Protein AF-0000000069269453 (afdb_homodimer)

Solvent-accessible surface area (backbone atoms only — not comparable to full-atom values): 11370 Å² total; per-residue (Å²): 126,73,62,44,59,61,52,51,54,50,45,24,50,51,27,20,48,50,19,23,40,45,44,45,58,62,56,49,50,56,61,49,45,53,51,50,32,50,43,26,33,73,70,52,63,38,54,64,68,59,26,50,51,54,38,50,55,22,57,49,25,18,58,52,20,26,52,53,41,68,73,45,83,81,41,58,51,54,48,23,53,42,30,41,52,44,17,54,52,28,41,50,45,22,54,68,72,20,28,64,66,45,71,62,49,74,71,77,73,75,74,124,127,73,62,44,58,61,52,50,53,50,44,24,51,51,27,20,48,50,18,24,40,44,43,46,57,61,56,49,51,56,62,49,44,52,51,51,34,49,44,28,32,74,71,51,62,37,56,65,67,59,28,49,50,54,38,50,54,22,58,48,27,18,58,51,19,26,52,55,41,67,74,45,84,81,40,60,53,54,47,22,52,42,31,41,52,44,16,53,52,27,42,50,46,21,54,68,73,20,28,63,66,44,71,62,48,75,70,78,72,76,74,124

Secondary structure (DSSP, 8-state):
--THHHHHHHHHHHHHHHHHHHHHHHHHHHHHHHHHHHIIIIIS---HHHHHHHHHHHHHHHHHHHHHHHHS---HHHHHHHHHHHHHHHHHHIIIIIHHHHHTS-------/--THHHHHHHHHHHHHHHHHHHHHHHHHHHHHHHHHHHIIIIIS---HHHHHHHHHHHHHHHHHHHHHHHHS---HHHHHHHHHHHHHHHHHHIIIIIHHHHHTS-------

Radius of gyration: 20.37 Å; Cα contacts (8 Å, |Δi|>4): 261; chains: 2; bounding box: 66×63×50 Å

Foldseek 3Di:
DPPVVCVVVVVVVVVVVVVVCVVVVLVVLVVVLVVQLCCCCPVVVDDSVVSNVVSVVVSCVVVVVVVVVVPDDCDPVNVVVVVVVVVVVVVVCCCPVVVVVVVPPPPPPPDD/DPPVVCVVVVVVVVVVVVVVCVVVVLVVLVVVLVVQLCCCCPVVVDDSVVSNVVSVVVSCVVVVVVVVVVPDDCDPVNVVVVVVVVVVVVVVCCCPVVVVVVVPPPPPPPDD

InterPro domains:
  IPR003689 Zinc/iron permea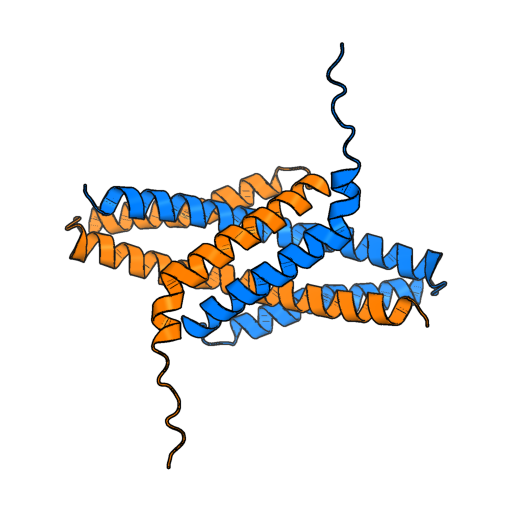se [PF02535] (17-100)
  IPR050799 Zinc Iron Protein (ZIP) Transporter [PTHR12191] (7-103)

Organism: Polarella glacialis (NCBI:txid89957)

Structure (mmCIF, N/CA/C/O backbone):
data_AF-0000000069269453-model_v1
#
loop_
_entity.id
_entity.type
_entity.pdbx_description
1 polymer 'Uncharacterized protein'
#
loop_
_atom_site.group_PDB
_atom_site.id
_atom_site.type_symbol
_atom_site.label_atom_id
_atom_site.label_alt_id
_atom_site.label_comp_id
_atom_site.label_asym_id
_atom_site.label_entity_id
_atom_site.label_seq_id
_atom_site.pdbx_PDB_ins_code
_atom_site.Cartn_x
_atom_site.Cartn_y
_atom_site.Cartn_z
_atom_site.occupancy
_atom_site.B_iso_or_equiv
_atom_site.auth_seq_id
_atom_site.auth_comp_id
_atom_site.auth_asym_id
_atom_site.auth_atom_id
_atom_site.pdbx_PDB_model_num
ATOM 1 N N . MET A 1 1 ? 12.18 22.531 21.281 1 50.28 1 MET A N 1
ATOM 2 C CA . MET A 1 1 ? 12.602 22.203 19.922 1 50.28 1 MET A CA 1
ATOM 3 C C . MET A 1 1 ?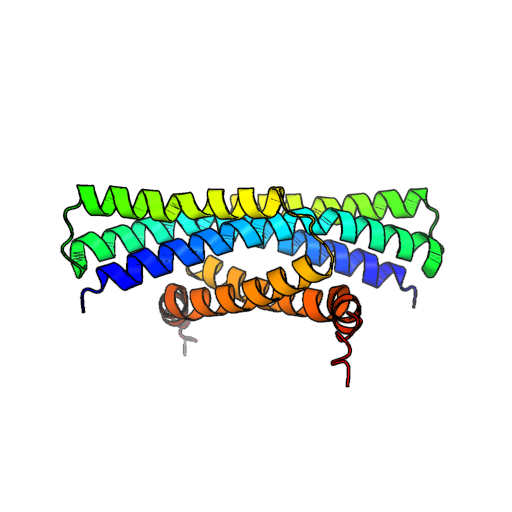 11.414 22.281 18.953 1 50.28 1 MET A C 1
ATOM 5 O O . MET A 1 1 ? 10.312 21.844 19.297 1 50.28 1 MET A O 1
ATOM 9 N N . SER A 1 2 ? 11.578 23.141 17.859 1 79.19 2 SER A N 1
ATOM 10 C CA . SER A 1 2 ? 10.43 23.516 17.031 1 79.19 2 SER A CA 1
ATOM 11 C C . SER A 1 2 ? 9.758 22.266 16.438 1 79.19 2 SER A C 1
ATOM 13 O O . SER A 1 2 ? 10.445 21.328 16.047 1 79.19 2 SER A O 1
ATOM 15 N N . ILE A 1 3 ? 8.547 22 16.828 1 91.88 3 ILE A N 1
ATOM 16 C CA . ILE A 1 3 ? 7.742 20.875 16.359 1 91.88 3 ILE A CA 1
ATOM 17 C C . ILE A 1 3 ? 7.742 20.844 14.836 1 91.88 3 ILE A C 1
ATOM 19 O O . ILE A 1 3 ? 7.371 19.828 14.227 1 91.88 3 ILE A O 1
ATOM 23 N N . ALA A 1 4 ? 8.258 21.922 14.195 1 93.06 4 ALA A N 1
ATOM 24 C CA . ALA A 1 4 ? 8.227 22.047 12.742 1 93.06 4 ALA A CA 1
ATOM 25 C C . ALA A 1 4 ? 9.148 21.016 12.086 1 93.06 4 ALA A C 1
ATOM 27 O O . ALA A 1 4 ? 8.758 20.344 11.133 1 93.06 4 ALA A O 1
ATOM 28 N N . GLY A 1 5 ? 10.367 20.922 12.555 1 93.56 5 GLY A N 1
ATOM 29 C CA . GLY A 1 5 ? 11.352 20.016 12 1 93.56 5 GLY A CA 1
ATOM 30 C C . GLY A 1 5 ? 10.867 18.578 11.938 1 93.56 5 GLY A C 1
ATOM 31 O O . GLY A 1 5 ? 10.773 18 10.852 1 93.56 5 GLY A O 1
ATOM 32 N N . PRO A 1 6 ? 10.531 18.047 13.133 1 93.44 6 PRO A N 1
ATOM 33 C CA . PRO A 1 6 ? 10.039 16.672 13.172 1 93.44 6 PRO A CA 1
ATOM 34 C C . PRO A 1 6 ? 8.805 16.453 12.297 1 93.44 6 PRO A C 1
ATOM 36 O O . PRO A 1 6 ? 8.664 15.398 11.664 1 93.44 6 PRO A O 1
ATOM 39 N N . VAL A 1 7 ? 7.883 17.391 12.188 1 92.94 7 VAL A N 1
ATOM 40 C CA . VAL A 1 7 ? 6.672 17.25 11.391 1 92.94 7 VAL A CA 1
ATOM 41 C C . VAL A 1 7 ? 7.035 17.203 9.906 1 92.94 7 VAL A C 1
ATOM 43 O O . VAL A 1 7 ? 6.543 16.344 9.172 1 92.94 7 VAL A O 1
ATOM 46 N N . ILE A 1 8 ? 7.938 18.078 9.492 1 94.56 8 ILE A N 1
ATOM 47 C CA . ILE A 1 8 ? 8.312 18.172 8.086 1 94.56 8 ILE A CA 1
ATOM 48 C C . ILE A 1 8 ? 9.094 16.922 7.684 1 94.56 8 ILE A C 1
ATOM 50 O O . ILE A 1 8 ? 8.781 16.281 6.68 1 94.56 8 ILE A O 1
ATOM 54 N N . PHE A 1 9 ? 10.055 16.562 8.484 1 93.44 9 PHE A N 1
ATOM 55 C CA . PHE A 1 9 ? 10.906 15.43 8.141 1 93.44 9 PHE A CA 1
ATOM 56 C C . PHE A 1 9 ? 10.141 14.125 8.258 1 93.44 9 PHE A C 1
ATOM 58 O O . PHE A 1 9 ? 10.305 13.227 7.422 1 93.44 9 PHE A O 1
ATOM 65 N N . GLY A 1 10 ? 9.367 13.984 9.328 1 91.75 10 GLY A N 1
ATOM 66 C CA . GLY A 1 10 ? 8.523 12.805 9.461 1 91.75 10 GLY A CA 1
ATOM 67 C C . GLY A 1 10 ? 7.566 12.625 8.297 1 91.75 10 GLY A C 1
ATOM 68 O O . GLY A 1 10 ? 7.422 11.523 7.77 1 91.75 10 GLY A O 1
ATOM 69 N N . ASP A 1 11 ? 6.977 13.68 7.898 1 93.75 11 ASP A N 1
ATOM 70 C CA . ASP A 1 11 ? 6.031 13.648 6.789 1 93.75 11 ASP A CA 1
ATOM 71 C C . ASP A 1 11 ? 6.734 13.305 5.477 1 93.75 11 ASP A C 1
ATOM 73 O O . ASP A 1 11 ? 6.23 12.5 4.688 1 93.75 11 ASP A O 1
ATOM 77 N N . MET A 1 12 ? 7.82 13.945 5.242 1 94.75 12 MET A N 1
ATOM 78 C CA . MET A 1 12 ? 8.586 13.664 4.027 1 94.75 12 MET A CA 1
ATOM 79 C C . MET A 1 12 ? 8.953 12.188 3.943 1 94.75 12 MET A C 1
ATOM 81 O O . MET A 1 12 ? 8.789 11.562 2.895 1 94.75 12 MET A O 1
ATOM 85 N N . PHE A 1 13 ? 9.406 11.656 4.996 1 92.62 13 PHE A N 1
ATOM 86 C CA . PHE A 1 13 ? 9.828 10.258 5.02 1 92.62 13 PHE A CA 1
ATOM 87 C C . PHE A 1 13 ? 8.633 9.328 4.832 1 92.62 13 PHE A C 1
ATOM 89 O O . PHE A 1 13 ? 8.703 8.367 4.066 1 92.62 13 PHE A O 1
ATOM 96 N N . HIS A 1 14 ? 7.59 9.562 5.559 1 89.75 14 HIS A N 1
ATOM 97 C CA . HIS A 1 14 ? 6.441 8.664 5.473 1 89.75 14 HIS A CA 1
ATOM 98 C C . HIS A 1 14 ? 5.832 8.688 4.078 1 89.75 14 HIS A C 1
ATOM 100 O O . HIS A 1 14 ? 5.441 7.645 3.549 1 89.75 14 HIS A O 1
ATOM 106 N N . ASN A 1 15 ? 5.812 9.938 3.49 1 94.06 15 ASN A N 1
ATOM 107 C CA . ASN A 1 15 ? 5.324 10.055 2.121 1 94.06 15 ASN A CA 1
ATOM 108 C C . ASN A 1 15 ? 6.219 9.305 1.138 1 94.06 15 ASN A C 1
ATOM 110 O O . ASN A 1 15 ? 5.727 8.633 0.233 1 94.06 15 ASN A O 1
ATOM 114 N N . LEU A 1 16 ? 7.5 9.461 1.29 1 94.88 16 LEU A N 1
ATOM 115 C CA . LEU A 1 16 ? 8.445 8.734 0.453 1 94.88 16 LEU A CA 1
ATOM 116 C C . LEU A 1 16 ? 8.219 7.227 0.562 1 94.88 16 LEU A C 1
ATOM 118 O O . LEU A 1 16 ? 8.133 6.535 -0.455 1 94.88 16 LEU A O 1
ATOM 122 N N . ALA A 1 17 ? 8.078 6.758 1.738 1 94 17 ALA A N 1
ATOM 123 C CA . ALA A 1 17 ? 7.836 5.34 1.996 1 94 17 ALA A CA 1
ATOM 124 C C . ALA A 1 17 ? 6.52 4.887 1.372 1 94 17 ALA A C 1
ATOM 126 O O . ALA A 1 17 ? 6.457 3.84 0.724 1 94 17 ALA A O 1
ATOM 127 N N . ASP A 1 18 ? 5.477 5.695 1.562 1 93.75 18 ASP A N 1
ATOM 128 C CA . ASP A 1 18 ? 4.168 5.355 1.006 1 93.75 18 ASP A CA 1
ATOM 129 C C . ASP A 1 18 ? 4.246 5.18 -0.509 1 93.75 18 ASP A C 1
ATOM 131 O O . ASP A 1 18 ? 3.666 4.246 -1.062 1 93.75 18 ASP A O 1
ATOM 135 N N . GLY A 1 19 ? 4.984 6.066 -1.165 1 95.12 19 GLY A N 1
ATOM 136 C CA . GLY A 1 19 ? 5.152 5.941 -2.604 1 95.12 19 GLY A CA 1
ATOM 137 C C . GLY A 1 19 ? 5.871 4.672 -3.014 1 95.12 19 GLY A C 1
ATOM 138 O O . GLY A 1 19 ? 5.449 3.984 -3.947 1 95.12 19 GLY A O 1
ATOM 139 N N . PHE A 1 20 ? 6.918 4.41 -2.369 1 94.75 20 PHE A N 1
ATOM 140 C CA . PHE A 1 20 ? 7.727 3.225 -2.635 1 94.75 20 PHE A CA 1
ATOM 141 C C . PHE A 1 20 ? 6.918 1.954 -2.398 1 94.75 20 PHE A C 1
ATOM 143 O O . PHE A 1 20 ? 6.871 1.072 -3.258 1 94.75 20 PHE A O 1
ATOM 150 N N . ILE A 1 21 ? 6.211 1.868 -1.229 1 92.56 21 ILE A N 1
ATOM 151 C CA . ILE A 1 21 ? 5.445 0.693 -0.823 1 92.56 21 ILE A CA 1
ATOM 152 C C . ILE A 1 21 ? 4.289 0.47 -1.794 1 92.56 21 ILE A C 1
ATOM 154 O O . ILE A 1 21 ? 4.016 -0.664 -2.193 1 92.56 21 ILE A O 1
ATOM 158 N N . THR A 1 22 ? 3.621 1.543 -2.184 1 93.31 22 THR A N 1
ATOM 159 C CA . THR A 1 22 ? 2.486 1.46 -3.1 1 93.31 22 THR A CA 1
ATOM 160 C C . THR A 1 22 ? 2.916 0.874 -4.441 1 93.31 22 THR A C 1
ATOM 162 O O . THR A 1 22 ? 2.275 -0.046 -4.957 1 93.31 22 THR A O 1
ATOM 165 N N . LEU A 1 23 ? 3.994 1.334 -4.98 1 93.06 23 LEU A N 1
ATOM 166 C CA . LEU A 1 23 ? 4.426 0.843 -6.285 1 93.06 23 LEU A CA 1
ATOM 167 C C . LEU A 1 23 ? 4.93 -0.592 -6.188 1 93.06 23 LEU A C 1
ATOM 169 O O . LEU A 1 23 ? 4.664 -1.411 -7.066 1 93.06 23 LEU A O 1
ATOM 173 N N . VAL A 1 24 ? 5.691 -0.887 -5.176 1 92 24 VAL A N 1
ATOM 174 C CA . VAL A 1 24 ? 6.191 -2.246 -4.996 1 92 24 VAL A CA 1
ATOM 175 C C . VAL A 1 24 ? 5.016 -3.211 -4.84 1 92 24 VAL A C 1
ATOM 177 O O . VAL A 1 24 ? 5.023 -4.305 -5.41 1 92 24 VAL A O 1
ATOM 180 N N . THR A 1 25 ? 4.035 -2.797 -4.035 1 90 25 THR A N 1
ATOM 181 C CA . THR A 1 25 ? 2.846 -3.615 -3.822 1 90 25 THR A CA 1
ATOM 182 C C . THR A 1 25 ? 2.117 -3.861 -5.141 1 90 25 THR A C 1
ATOM 184 O O . THR A 1 25 ? 1.689 -4.984 -5.418 1 90 25 THR A O 1
ATOM 187 N N . MET A 1 26 ? 2.021 -2.885 -5.953 1 89.56 26 MET A N 1
ATOM 188 C CA . MET A 1 26 ? 1.364 -3.051 -7.246 1 89.56 26 MET A CA 1
ATOM 189 C C . MET A 1 26 ? 2.193 -3.939 -8.172 1 89.56 26 MET A C 1
ATOM 191 O O . MET A 1 26 ? 1.645 -4.742 -8.922 1 89.56 26 MET A O 1
ATOM 195 N N . ALA A 1 27 ? 3.482 -3.834 -8.102 1 88.12 27 ALA A N 1
ATOM 196 C CA . ALA A 1 27 ? 4.387 -4.57 -8.984 1 88.12 27 ALA A CA 1
ATOM 197 C C . ALA A 1 27 ? 4.449 -6.043 -8.602 1 88.12 27 ALA A C 1
ATOM 199 O O . ALA A 1 27 ? 4.656 -6.906 -9.453 1 88.12 27 ALA A O 1
ATOM 200 N N . HIS A 1 28 ? 4.305 -6.359 -7.324 1 86.56 28 HIS A N 1
ATOM 201 C CA . HIS A 1 28 ? 4.48 -7.742 -6.895 1 86.56 28 HIS A CA 1
ATOM 202 C C . HIS A 1 28 ? 3.299 -8.609 -7.328 1 86.56 28 HIS A C 1
ATOM 204 O O . HIS A 1 28 ? 3.381 -9.836 -7.297 1 86.56 28 HIS A O 1
ATOM 210 N N . GLU A 1 29 ? 2.168 -7.977 -7.727 1 88.75 29 GLU A N 1
ATOM 211 C CA . GLU A 1 29 ? 0.982 -8.719 -8.141 1 88.75 29 GLU A CA 1
ATOM 212 C C . GLU A 1 29 ? 1.269 -9.57 -9.375 1 88.75 29 GLU A C 1
ATOM 214 O O . GLU A 1 29 ? 0.737 -10.68 -9.508 1 88.75 29 GLU A O 1
ATOM 219 N N . VAL A 1 30 ? 2.111 -9.117 -10.273 1 88.12 30 VAL A N 1
ATOM 220 C CA . VAL A 1 30 ? 2.389 -9.844 -11.5 1 88.12 30 VAL A CA 1
ATOM 221 C C . VAL A 1 30 ? 3.162 -11.117 -11.188 1 88.12 30 VAL A C 1
ATOM 223 O O . VAL A 1 30 ? 2.715 -12.219 -11.516 1 88.12 30 VAL A O 1
ATOM 226 N N . PRO A 1 31 ? 4.328 -10.984 -10.5 1 87.5 31 PRO A N 1
ATOM 227 C CA . PRO A 1 31 ? 5.031 -12.211 -10.109 1 87.5 31 PRO A CA 1
ATOM 228 C C . PRO A 1 31 ? 4.156 -13.156 -9.297 1 87.5 31 PRO A C 1
ATOM 230 O O . PRO A 1 31 ? 4.242 -14.375 -9.453 1 87.5 31 PRO A O 1
ATOM 233 N N . GLN A 1 32 ? 3.348 -12.664 -8.422 1 88.88 32 GLN A N 1
ATOM 234 C CA . GLN A 1 32 ? 2.473 -13.492 -7.598 1 88.88 32 GLN A CA 1
ATOM 235 C C . GLN A 1 32 ? 1.472 -14.258 -8.461 1 88.88 32 GLN A C 1
ATOM 237 O O . GLN A 1 32 ? 1.243 -15.445 -8.242 1 88.88 32 GLN A O 1
ATOM 242 N N . GLU A 1 33 ? 0.805 -13.602 -9.445 1 93.88 33 GLU A N 1
ATOM 243 C CA . GLU A 1 33 ? -0.137 -14.266 -10.336 1 93.88 33 GLU A CA 1
ATOM 244 C C . GLU A 1 33 ? 0.558 -15.344 -11.164 1 93.88 33 GLU A C 1
ATOM 246 O O . GLU A 1 33 ? -0.015 -16.406 -11.422 1 93.88 33 GLU A O 1
ATOM 251 N N . LEU A 1 34 ? 1.798 -15.023 -11.609 1 93 34 LEU A N 1
ATOM 252 C CA . LEU A 1 34 ? 2.551 -16.016 -12.367 1 93 34 LEU A CA 1
ATOM 253 C C . LEU A 1 34 ? 2.857 -17.234 -11.5 1 93 34 LEU A C 1
ATOM 255 O O . LEU A 1 34 ? 2.721 -18.375 -11.953 1 93 34 LEU A O 1
ATOM 259 N N . ALA A 1 35 ? 3.268 -17 -10.289 1 90.75 35 ALA A N 1
ATOM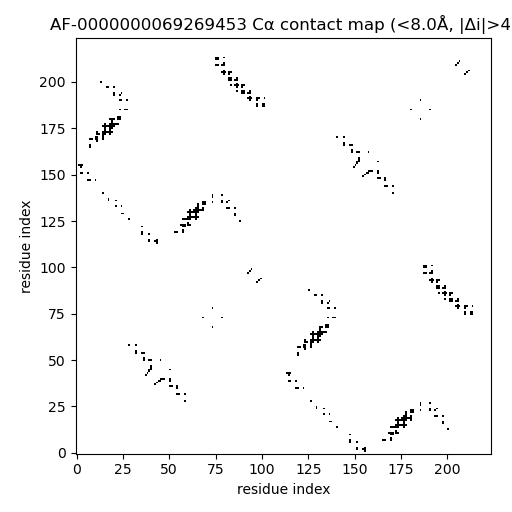 260 C CA . ALA A 1 35 ? 3.557 -18.078 -9.359 1 90.75 35 ALA A CA 1
ATOM 261 C C . ALA A 1 35 ? 2.307 -18.906 -9.086 1 90.75 35 ALA A C 1
ATOM 263 O O . ALA A 1 35 ? 2.357 -20.141 -9.086 1 90.75 35 ALA A O 1
ATOM 264 N N . ASP A 1 36 ? 1.212 -18.25 -8.844 1 94.5 36 ASP A N 1
ATOM 265 C CA . ASP A 1 36 ? -0.044 -18.938 -8.586 1 94.5 36 ASP A CA 1
ATOM 266 C C . ASP A 1 36 ? -0.483 -19.75 -9.797 1 94.5 36 ASP A C 1
ATOM 268 O O . ASP A 1 36 ? -0.994 -20.875 -9.656 1 94.5 36 ASP A O 1
ATOM 272 N N . PHE A 1 37 ? -0.26 -19.156 -10.961 1 96.81 37 PHE A N 1
ATOM 273 C CA . PHE A 1 37 ? -0.564 -19.875 -12.195 1 96.81 37 PHE A CA 1
ATOM 274 C C . PHE A 1 37 ? 0.219 -21.172 -12.273 1 96.81 37 PHE A C 1
ATOM 276 O O . PHE A 1 37 ? -0.347 -22.234 -12.57 1 96.81 37 PHE A O 1
ATOM 283 N N . MET A 1 38 ? 1.493 -21.094 -11.984 1 95.94 38 MET A N 1
ATOM 284 C CA . MET A 1 38 ? 2.346 -22.281 -12.023 1 95.94 38 MET A CA 1
ATOM 285 C C . MET A 1 38 ? 1.894 -23.312 -10.992 1 95.94 38 MET A C 1
ATOM 287 O O . MET A 1 38 ? 1.904 -24.516 -11.258 1 95.94 38 MET A O 1
ATOM 291 N N . ILE A 1 39 ? 1.517 -22.89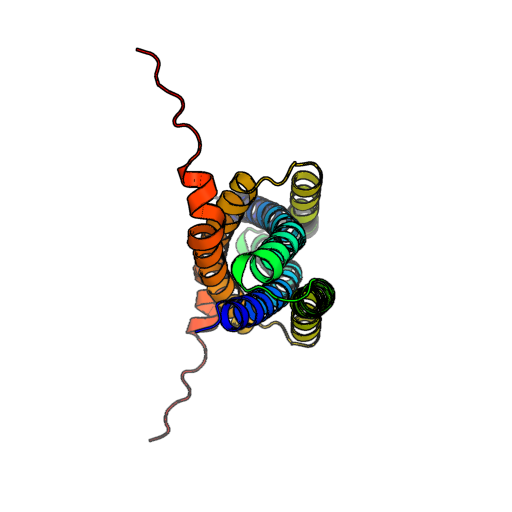1 -9.828 1 95.06 39 ILE A N 1
ATOM 292 C CA . ILE A 1 39 ? 1.051 -23.797 -8.781 1 95.06 39 ILE A CA 1
ATOM 293 C C . ILE A 1 39 ? -0.239 -24.484 -9.234 1 95.06 39 ILE A C 1
ATOM 295 O O . ILE A 1 39 ? -0.403 -25.688 -9.047 1 95.06 39 ILE A O 1
ATOM 299 N N . LEU A 1 40 ? -1.115 -23.766 -9.898 1 96.94 40 LEU A N 1
ATOM 300 C CA . LEU A 1 40 ? -2.396 -24.312 -10.328 1 96.94 40 LEU A CA 1
ATOM 301 C C . LEU A 1 40 ? -2.197 -25.359 -11.414 1 96.94 40 LEU A C 1
ATOM 303 O O . LEU A 1 40 ? -2.863 -26.391 -11.414 1 96.94 40 LEU A O 1
ATOM 307 N N . VAL A 1 41 ? -1.228 -25.078 -12.312 1 97.56 41 VAL A N 1
ATOM 308 C CA . VAL A 1 41 ? -1.014 -25.984 -13.438 1 97.56 41 VAL A CA 1
ATOM 309 C C . VAL A 1 41 ? -0.18 -27.188 -12.984 1 97.56 41 VAL A C 1
ATOM 311 O O . VAL A 1 41 ? -0.573 -28.344 -13.188 1 97.56 41 VAL A O 1
ATOM 314 N N . HIS A 1 42 ? 0.854 -26.953 -12.266 1 96.62 42 HIS A N 1
ATOM 315 C CA . HIS A 1 42 ? 1.846 -28 -12.031 1 96.62 42 HIS A CA 1
ATOM 316 C C . HIS A 1 42 ? 1.577 -28.734 -10.727 1 96.62 42 HIS A C 1
ATOM 318 O O . HIS A 1 42 ? 1.921 -29.922 -10.594 1 96.62 42 HIS A O 1
ATOM 324 N N . HIS A 1 43 ? 1 -28.078 -9.789 1 94.56 43 HIS A N 1
ATOM 325 C CA . HIS A 1 43 ? 0.79 -28.719 -8.5 1 94.56 43 HIS A CA 1
ATOM 326 C C . HIS A 1 43 ? -0.667 -29.141 -8.328 1 94.56 43 HIS A C 1
ATOM 328 O O . HIS A 1 43 ? -0.951 -30.203 -7.762 1 94.56 43 HIS A O 1
ATOM 334 N N . ALA A 1 44 ? -1.511 -28.359 -8.75 1 95.38 44 ALA A N 1
ATOM 335 C CA . ALA A 1 44 ? -2.924 -28.703 -8.602 1 95.38 44 ALA A CA 1
ATOM 336 C C . ALA A 1 44 ? -3.432 -29.469 -9.812 1 95.38 44 ALA A C 1
ATOM 338 O O . ALA A 1 44 ? -4.543 -30 -9.797 1 95.38 44 ALA A O 1
ATOM 339 N N . GLY A 1 45 ? -2.699 -29.453 -10.977 1 96.12 45 GLY A N 1
ATOM 340 C CA . GLY A 1 45 ? -3.061 -30.219 -12.156 1 96.12 45 GLY A CA 1
ATOM 341 C C . GLY A 1 45 ? -4.148 -29.578 -12.992 1 96.12 45 GLY A C 1
ATOM 342 O O . GLY A 1 45 ? -4.855 -30.25 -13.742 1 96.12 45 GLY A O 1
ATOM 343 N N . MET A 1 46 ? -4.344 -28.344 -12.812 1 96.06 46 MET A N 1
ATOM 344 C CA . MET A 1 46 ? -5.371 -27.609 -13.547 1 96.06 46 MET A CA 1
ATOM 345 C C . MET A 1 46 ? -4.949 -27.375 -15 1 96.06 46 MET A C 1
ATOM 347 O O . MET A 1 46 ? -3.773 -27.156 -15.281 1 96.06 46 MET A O 1
ATOM 351 N N . ASN A 1 47 ? -5.988 -27.531 -15.891 1 97.44 47 ASN A N 1
ATOM 352 C CA . ASN A 1 47 ? -5.715 -27.156 -17.266 1 97.44 47 ASN A CA 1
ATOM 353 C C . ASN A 1 47 ? -5.234 -25.719 -17.375 1 97.44 47 ASN A C 1
ATOM 355 O O . ASN A 1 47 ? -5.75 -24.828 -16.688 1 97.44 47 ASN A O 1
ATOM 359 N N . TRP A 1 48 ? -4.25 -25.531 -18.281 1 97.19 48 TRP A N 1
ATOM 360 C CA . TRP A 1 48 ? -3.582 -24.234 -18.297 1 97.19 48 TRP A CA 1
ATOM 361 C C . TRP A 1 48 ? -4.547 -23.125 -18.703 1 97.19 48 TRP A C 1
ATOM 363 O O . TRP A 1 48 ? -4.422 -21.984 -18.266 1 97.19 48 TRP A O 1
ATOM 373 N N . LYS A 1 49 ? -5.535 -23.406 -19.5 1 98.38 49 LYS A N 1
ATOM 374 C CA . LYS A 1 49 ? -6.504 -22.391 -19.906 1 98.38 49 LYS A CA 1
ATOM 375 C C . LYS A 1 49 ? -7.375 -21.953 -18.734 1 98.38 49 LYS A C 1
ATOM 377 O O . LYS A 1 49 ? -7.617 -20.766 -18.547 1 98.38 49 LYS A O 1
ATOM 382 N N . LEU A 1 50 ? -7.852 -22.922 -18.016 1 97.5 50 LEU A N 1
ATOM 383 C CA . LEU A 1 50 ? -8.656 -22.625 -16.828 1 97.5 50 LEU A CA 1
ATOM 384 C C . LEU A 1 50 ? -7.82 -21.906 -15.773 1 97.5 50 LEU A C 1
ATOM 386 O O . LEU A 1 50 ? -8.281 -20.938 -15.164 1 97.5 50 LEU A O 1
ATOM 390 N N . ALA A 1 51 ? -6.594 -22.391 -15.57 1 97.88 51 ALA A N 1
ATOM 391 C CA . ALA A 1 51 ? -5.684 -21.766 -14.609 1 97.88 51 ALA A CA 1
ATOM 392 C C . ALA A 1 51 ? -5.449 -20.297 -14.961 1 97.88 51 ALA A C 1
ATOM 394 O O . ALA A 1 51 ? -5.445 -19.438 -14.078 1 97.88 51 ALA A O 1
ATOM 395 N N . ALA A 1 52 ? -5.246 -20.031 -16.234 1 97.69 52 ALA A N 1
ATOM 396 C CA . ALA A 1 52 ? -5.023 -18.656 -16.688 1 97.69 52 ALA A CA 1
ATOM 397 C C . ALA A 1 52 ? -6.246 -17.781 -16.422 1 97.69 52 ALA A C 1
ATOM 399 O O . ALA A 1 52 ? -6.117 -16.641 -15.969 1 97.69 52 ALA A O 1
ATOM 400 N N . LEU A 1 53 ? -7.422 -18.297 -16.656 1 97.5 53 LEU A N 1
ATOM 401 C CA . LEU A 1 53 ? -8.648 -17.531 -16.484 1 97.5 53 LEU A CA 1
ATOM 402 C C . LEU A 1 53 ? -8.883 -17.219 -15.016 1 97.5 53 LEU A C 1
ATOM 404 O O . LEU A 1 53 ? -9.148 -16.062 -14.656 1 97.5 53 LEU A O 1
ATOM 408 N N . VAL A 1 54 ? -8.781 -18.234 -14.172 1 96.56 54 VAL A N 1
ATOM 409 C CA . VAL A 1 54 ? -9.07 -18.016 -12.758 1 96.56 54 VAL A CA 1
ATOM 410 C C . VAL A 1 54 ? -8.016 -17.109 -12.133 1 96.56 54 VAL A C 1
ATOM 412 O O . VAL A 1 54 ? -8.32 -16.281 -11.273 1 96.56 54 VAL A O 1
ATOM 415 N N . ASN A 1 55 ? -6.797 -17.344 -12.562 1 95.69 55 ASN A N 1
ATOM 416 C CA . ASN A 1 55 ? -5.727 -16.469 -12.078 1 95.69 55 ASN A CA 1
ATOM 417 C C . ASN A 1 55 ? -5.926 -15.031 -12.531 1 95.69 55 ASN A C 1
ATOM 419 O O . ASN A 1 55 ? -5.66 -14.102 -11.766 1 95.69 55 ASN A O 1
ATOM 423 N N . PHE A 1 56 ? -6.305 -14.859 -13.781 1 96.25 56 PHE A N 1
ATOM 424 C CA . PHE A 1 56 ? -6.582 -13.531 -14.32 1 96.25 56 PHE A CA 1
ATOM 425 C C . PHE A 1 56 ? -7.707 -12.859 -13.539 1 96.25 56 PHE A C 1
ATOM 427 O O . PHE A 1 56 ? -7.594 -11.688 -13.164 1 96.25 56 PHE A O 1
ATOM 434 N N . LEU A 1 57 ? -8.75 -13.586 -13.273 1 96 57 LEU A N 1
ATOM 435 C CA . LEU A 1 57 ? -9.883 -13.055 -12.516 1 96 57 LEU A CA 1
ATOM 436 C C . LEU A 1 57 ? -9.461 -12.703 -11.094 1 96 57 LEU A C 1
ATOM 438 O O . LEU A 1 57 ? -9.867 -11.664 -10.562 1 96 57 LEU A O 1
ATOM 442 N N . SER A 1 58 ? -8.656 -13.594 -10.492 1 95.62 58 SER A N 1
ATOM 443 C CA . SER A 1 58 ? -8.133 -13.312 -9.156 1 95.62 58 SER A CA 1
ATOM 444 C C . SER A 1 58 ? -7.316 -12.023 -9.148 1 95.62 58 SER A C 1
ATOM 446 O O . SER A 1 58 ? -7.469 -11.195 -8.25 1 95.62 58 SER A O 1
ATOM 448 N N . GLY A 1 59 ? -6.438 -11.844 -10.164 1 95 59 GLY A N 1
ATOM 449 C CA . GLY A 1 59 ? -5.652 -10.625 -10.289 1 95 59 GLY A CA 1
ATOM 450 C C . GLY A 1 59 ? -6.504 -9.383 -10.461 1 95 59 GLY A C 1
ATOM 451 O O . GLY A 1 59 ? -6.172 -8.32 -9.93 1 95 59 GLY A O 1
ATOM 452 N N . CYS A 1 60 ? -7.668 -9.469 -11.094 1 96.06 60 CYS A N 1
ATOM 453 C CA . CYS A 1 60 ? -8.562 -8.352 -11.352 1 96.06 60 CYS A CA 1
ATOM 454 C C . CYS A 1 60 ? -9.234 -7.875 -10.07 1 96.06 60 CYS A C 1
ATOM 456 O O . CYS A 1 60 ? -9.719 -6.746 -10 1 96.06 60 CYS A O 1
ATOM 458 N N . SER A 1 61 ? -9.234 -8.656 -9.078 1 96.5 61 SER A N 1
ATOM 459 C CA . SER A 1 61 ? -9.867 -8.273 -7.824 1 96.5 61 SER A CA 1
ATOM 460 C C . SER A 1 61 ? -9.141 -7.09 -7.184 1 96.5 61 SER A C 1
ATOM 462 O O . SER A 1 61 ? -9.727 -6.363 -6.379 1 96.5 61 SER A O 1
ATOM 464 N N . THR A 1 62 ? -7.855 -6.871 -7.523 1 96.12 62 THR A N 1
ATOM 465 C CA . THR A 1 62 ? -7.133 -5.691 -7.062 1 96.12 62 THR A CA 1
ATOM 466 C C . THR A 1 62 ? -7.836 -4.414 -7.523 1 96.12 62 THR A C 1
ATOM 468 O O . THR A 1 62 ? -7.957 -3.457 -6.754 1 96.12 62 THR A O 1
ATOM 471 N N . LEU A 1 63 ? -8.312 -4.371 -8.781 1 96.12 63 LEU A N 1
ATOM 472 C CA . LEU A 1 63 ? -9.039 -3.227 -9.32 1 96.12 63 LEU A CA 1
ATOM 473 C C . LEU A 1 63 ? -10.367 -3.037 -8.586 1 96.12 63 LEU A C 1
ATOM 475 O O . LEU A 1 63 ? -10.773 -1.905 -8.312 1 96.12 63 LEU A O 1
ATOM 479 N N . VAL A 1 64 ? -11.016 -4.16 -8.258 1 96.25 64 VAL A N 1
ATOM 480 C CA . VAL A 1 64 ? -12.273 -4.109 -7.52 1 96.25 64 VAL A CA 1
ATOM 481 C C . VAL A 1 64 ? -12.047 -3.463 -6.156 1 96.25 64 VAL A C 1
ATOM 483 O O . VAL A 1 64 ? -12.805 -2.572 -5.75 1 96.25 64 VAL A O 1
ATOM 486 N N . GLY A 1 65 ? -10.992 -3.9 -5.449 1 95.94 65 GLY A N 1
ATOM 487 C CA . GLY A 1 65 ? -10.641 -3.299 -4.172 1 95.94 65 GLY A CA 1
ATOM 488 C C . GLY A 1 65 ? -10.398 -1.804 -4.266 1 95.94 65 GLY A C 1
ATOM 489 O O . GLY A 1 65 ? -10.867 -1.039 -3.422 1 95.94 65 GLY A O 1
ATOM 490 N N . ALA A 1 66 ? -9.734 -1.374 -5.332 1 95.19 66 ALA A N 1
ATOM 491 C CA . ALA A 1 66 ? -9.453 0.043 -5.543 1 95.19 66 ALA A CA 1
ATOM 492 C C . ALA A 1 66 ? -10.734 0.825 -5.797 1 95.19 66 ALA A C 1
ATOM 494 O O . ALA A 1 66 ? -10.906 1.933 -5.281 1 95.19 66 ALA A O 1
ATOM 495 N N . VAL A 1 67 ? -11.625 0.281 -6.566 1 95.31 67 VAL A N 1
ATOM 496 C CA . VAL A 1 67 ? -12.891 0.928 -6.895 1 95.31 67 VAL A CA 1
ATOM 497 C C . VAL A 1 67 ? -13.742 1.069 -5.633 1 95.31 67 VAL A C 1
ATOM 499 O O . VAL A 1 67 ? -14.359 2.115 -5.406 1 95.31 67 VAL A O 1
ATOM 502 N N . ILE A 1 68 ? -13.773 0.016 -4.836 1 94.56 68 ILE A N 1
ATOM 503 C CA . ILE A 1 68 ? -14.508 0.063 -3.578 1 94.56 68 ILE A CA 1
ATOM 504 C C . ILE A 1 68 ? -13.953 1.176 -2.695 1 94.56 68 ILE A C 1
ATOM 506 O O . ILE A 1 68 ? -14.711 1.976 -2.139 1 94.56 68 ILE A O 1
ATOM 510 N N . ALA A 1 69 ? -12.633 1.228 -2.559 1 93.81 69 ALA A N 1
ATOM 511 C CA . ALA A 1 69 ? -11.992 2.26 -1.749 1 93.81 69 ALA A CA 1
ATOM 512 C C . ALA A 1 69 ? -12.312 3.654 -2.279 1 93.81 69 ALA A C 1
ATOM 514 O O . ALA A 1 69 ? -12.539 4.582 -1.501 1 93.81 69 ALA A O 1
ATOM 515 N N . HIS A 1 70 ? -12.359 3.863 -3.598 1 90.81 70 HIS A N 1
ATOM 516 C CA . HIS A 1 70 ? -12.633 5.145 -4.238 1 90.81 70 HIS A CA 1
ATOM 517 C C . HIS A 1 70 ? -14.039 5.637 -3.914 1 90.81 70 HIS A C 1
ATOM 519 O O . HIS A 1 70 ? -14.266 6.844 -3.787 1 90.81 70 HIS A O 1
ATOM 525 N N . GLY A 1 71 ? -14.961 4.734 -3.838 1 90.69 71 GLY A N 1
ATOM 526 C CA . GLY A 1 71 ? -16.344 5.078 -3.584 1 90.69 71 GLY A CA 1
ATOM 527 C C . GLY A 1 71 ? -16.641 5.332 -2.117 1 90.69 71 GLY A C 1
ATOM 528 O O . GLY A 1 71 ? -17.734 5.781 -1.767 1 90.69 71 GLY A O 1
ATOM 529 N N . MET A 1 72 ? -15.711 5.09 -1.283 1 87.31 72 MET A N 1
ATOM 530 C CA . MET A 1 72 ? -15.922 5.227 0.155 1 87.31 72 MET A CA 1
ATOM 531 C C . MET A 1 72 ? -15.445 6.586 0.65 1 87.31 72 MET A C 1
ATOM 533 O O . MET A 1 72 ? -14.609 7.23 0.006 1 87.31 72 MET A O 1
ATOM 537 N N . ASP A 1 73 ? -16.172 7.152 1.67 1 84.31 73 ASP A N 1
ATOM 538 C CA . ASP A 1 73 ? -15.625 8.281 2.418 1 84.31 73 ASP A CA 1
ATOM 539 C C . ASP A 1 73 ? -14.516 7.836 3.361 1 84.31 73 ASP A C 1
ATOM 541 O O . ASP A 1 73 ? -14.781 7.207 4.391 1 84.31 73 ASP A O 1
ATOM 545 N N . VAL A 1 74 ? -13.312 8.148 2.967 1 80.25 74 VAL A N 1
ATOM 546 C CA . VAL A 1 74 ? -12.18 7.668 3.742 1 80.25 74 VAL A CA 1
ATOM 547 C C . VAL A 1 74 ? -11.977 8.555 4.969 1 80.25 74 VAL A C 1
ATOM 549 O O . VAL A 1 74 ? -11.18 9.492 4.941 1 80.25 74 VAL A O 1
ATOM 552 N N . SER A 1 75 ? -12.75 8.156 5.965 1 85.25 75 SER A N 1
ATOM 553 C CA . SER A 1 75 ? -12.586 8.82 7.258 1 85.25 75 SER A CA 1
ATOM 554 C C . SER A 1 75 ? -11.289 8.398 7.938 1 85.25 75 SER A C 1
ATOM 556 O O . SER A 1 75 ? -10.602 7.48 7.469 1 85.25 75 SER A O 1
ATOM 558 N N . GLU A 1 76 ? -10.938 9.047 8.977 1 83.38 76 GLU A N 1
ATOM 559 C CA . GLU A 1 76 ? -9.758 8.688 9.758 1 83.38 76 GLU A CA 1
ATOM 560 C C . GLU A 1 76 ? -9.867 7.266 10.305 1 83.38 76 GLU A C 1
ATOM 562 O O . GLU A 1 76 ? -8.867 6.547 10.391 1 83.38 76 GLU A O 1
ATOM 567 N N . GLU A 1 77 ? -11.094 6.945 10.625 1 84.25 77 GLU A N 1
ATOM 568 C CA . GLU A 1 77 ? -11.328 5.602 11.148 1 84.25 77 GLU A CA 1
ATOM 569 C C . GLU A 1 77 ? -11.07 4.543 10.078 1 84.25 77 GLU A C 1
ATOM 571 O O . GLU A 1 77 ? -10.391 3.545 10.336 1 84.25 77 GLU A O 1
ATOM 576 N N . VAL A 1 78 ? -11.633 4.781 8.922 1 85.88 78 VAL A N 1
ATOM 577 C CA . VAL A 1 78 ? -11.445 3.855 7.812 1 85.88 78 VAL A CA 1
ATOM 578 C C . VAL A 1 78 ? -9.961 3.758 7.461 1 85.88 78 VAL A C 1
ATOM 580 O O . VAL A 1 78 ? -9.445 2.662 7.234 1 85.88 78 VAL A O 1
ATOM 583 N N . GLU A 1 79 ? -9.305 4.879 7.469 1 87.81 79 GLU A N 1
ATOM 584 C CA . GLU A 1 79 ? -7.871 4.902 7.188 1 87.81 79 GLU A CA 1
ATOM 585 C C . GLU A 1 79 ? -7.09 4.082 8.211 1 87.81 79 GLU A C 1
ATOM 587 O O . GLU A 1 79 ? -6.262 3.248 7.84 1 87.81 79 GLU A O 1
ATOM 592 N N . GLY A 1 80 ? -7.395 4.348 9.469 1 87.56 80 GLY A N 1
ATOM 593 C CA . GLY A 1 80 ? -6.699 3.635 10.523 1 87.56 80 GLY A CA 1
ATOM 594 C C . GLY A 1 80 ? -6.887 2.131 10.453 1 87.56 80 GLY A C 1
ATOM 595 O O . GLY A 1 80 ? -5.918 1.374 10.547 1 87.56 80 GLY A O 1
ATOM 596 N N . VAL A 1 81 ? -8.086 1.711 10.234 1 88.88 81 VAL A N 1
ATOM 597 C CA . VAL A 1 81 ? -8.391 0.286 10.18 1 88.88 81 VAL A CA 1
ATOM 598 C C . VAL A 1 81 ? -7.742 -0.339 8.953 1 88.88 81 VAL A C 1
ATOM 600 O O . VAL A 1 81 ? -7.215 -1.452 9.016 1 88.88 81 VAL A O 1
ATOM 603 N N . THR A 1 82 ? -7.816 0.381 7.828 1 91.62 82 THR A N 1
ATOM 604 C CA . THR A 1 82 ? -7.238 -0.118 6.582 1 91.62 82 THR A CA 1
ATOM 605 C C . THR A 1 82 ? -5.727 -0.277 6.715 1 91.62 82 THR A C 1
ATOM 607 O O . THR A 1 82 ? -5.168 -1.297 6.309 1 91.62 82 THR A O 1
ATOM 610 N N . LEU A 1 83 ? -5.121 0.703 7.289 1 88.81 83 LEU A N 1
ATOM 611 C CA . LEU A 1 83 ? -3.674 0.648 7.457 1 88.81 83 LEU A CA 1
ATOM 612 C C . LEU A 1 83 ? -3.279 -0.481 8.398 1 88.81 83 LEU A C 1
ATOM 614 O O . LEU A 1 83 ? -2.316 -1.206 8.141 1 88.81 83 LEU A O 1
ATOM 618 N N . ALA A 1 84 ? -4 -0.664 9.453 1 89.69 84 ALA A N 1
ATOM 619 C CA . ALA A 1 84 ? -3.725 -1.747 10.391 1 89.69 84 ALA A CA 1
ATOM 620 C C . ALA A 1 84 ? -3.92 -3.109 9.734 1 89.69 84 ALA A C 1
ATOM 622 O O . ALA A 1 84 ? -3.088 -4.008 9.883 1 89.69 84 ALA A O 1
ATOM 623 N N . ALA A 1 85 ? -5.023 -3.262 9.07 1 91.06 85 ALA A N 1
ATOM 624 C CA . ALA A 1 85 ? -5.285 -4.504 8.344 1 91.06 85 ALA A CA 1
ATOM 625 C C . ALA A 1 85 ? -4.211 -4.762 7.293 1 91.06 85 ALA A C 1
ATOM 627 O O . ALA A 1 85 ? -3.746 -5.895 7.137 1 91.06 85 ALA A O 1
ATOM 628 N N . GLY A 1 86 ? -3.875 -3.709 6.555 1 91.06 86 GLY A N 1
ATOM 629 C CA . GLY A 1 86 ? -2.805 -3.818 5.578 1 91.06 86 GLY A CA 1
ATOM 630 C C . GLY A 1 86 ? -1.492 -4.285 6.18 1 91.06 86 GLY A C 1
ATOM 631 O O . GLY A 1 86 ? -0.791 -5.109 5.59 1 91.06 86 GLY A O 1
ATOM 632 N N . ALA A 1 87 ? -1.184 -3.762 7.312 1 91.38 87 ALA A N 1
ATOM 633 C CA . ALA A 1 87 ? 0.029 -4.184 8.008 1 91.38 87 ALA A CA 1
ATOM 634 C C . ALA A 1 87 ? 0.013 -5.688 8.273 1 91.38 87 ALA A C 1
ATOM 636 O O . ALA A 1 87 ? 0.997 -6.383 8.008 1 91.38 87 ALA A O 1
ATOM 637 N N . GLY A 1 88 ? -1.073 -6.223 8.789 1 89.31 88 GLY A N 1
ATOM 638 C CA . GLY A 1 88 ? -1.196 -7.648 9.047 1 89.31 88 GLY A CA 1
ATOM 639 C C . GLY A 1 88 ? -1.068 -8.492 7.789 1 89.31 88 GLY A C 1
ATOM 640 O O . GLY A 1 88 ? -0.348 -9.492 7.777 1 89.31 88 GLY A O 1
ATOM 641 N N . ILE A 1 89 ? -1.726 -8.094 6.793 1 89.06 89 ILE A N 1
ATOM 642 C CA . ILE A 1 89 ? -1.715 -8.812 5.523 1 89.06 89 ILE A CA 1
ATOM 643 C C . ILE A 1 89 ? -0.307 -8.797 4.934 1 89.06 89 ILE A C 1
ATOM 645 O O . ILE A 1 89 ? 0.185 -9.828 4.457 1 89.06 89 ILE A O 1
ATOM 649 N N . TYR A 1 90 ? 0.351 -7.633 4.977 1 87.81 90 TYR A N 1
ATOM 650 C CA . TYR A 1 90 ? 1.699 -7.52 4.434 1 87.81 90 TYR A CA 1
ATOM 651 C C . TYR A 1 90 ? 2.676 -8.398 5.207 1 87.81 90 TYR A C 1
ATOM 653 O O . TYR A 1 90 ? 3.562 -9.016 4.617 1 87.81 90 TYR A O 1
ATOM 661 N N . LEU A 1 91 ? 2.539 -8.438 6.477 1 87.75 91 LEU A N 1
ATOM 662 C CA . LEU A 1 91 ? 3.396 -9.289 7.289 1 87.75 91 LEU A CA 1
ATOM 663 C C . LEU A 1 91 ? 3.182 -10.758 6.945 1 87.75 91 LEU A C 1
ATOM 665 O O . LEU A 1 91 ? 4.145 -11.523 6.836 1 87.75 91 LEU A O 1
ATOM 669 N N . TYR A 1 92 ? 1.914 -11.148 6.77 1 87.44 92 TYR A N 1
ATOM 670 C CA . TYR A 1 92 ? 1.59 -12.523 6.418 1 87.44 92 TYR A CA 1
ATOM 671 C C . TYR A 1 92 ? 2.188 -12.898 5.066 1 87.44 92 TYR A C 1
ATOM 673 O O . TYR A 1 92 ? 2.805 -13.953 4.922 1 87.44 92 TYR A O 1
ATOM 681 N N . VAL A 1 93 ? 2.051 -12.094 4.051 1 83.88 93 VAL A N 1
ATOM 682 C CA . VAL A 1 93 ? 2.561 -12.344 2.705 1 83.88 93 VAL A CA 1
ATOM 683 C C . VAL A 1 93 ? 4.086 -12.383 2.73 1 83.88 93 VAL A C 1
ATOM 685 O O . VAL A 1 93 ? 4.699 -13.273 2.125 1 83.88 93 VAL A O 1
ATOM 688 N N . ALA A 1 94 ? 4.695 -11.422 3.406 1 84.88 94 ALA A N 1
ATOM 689 C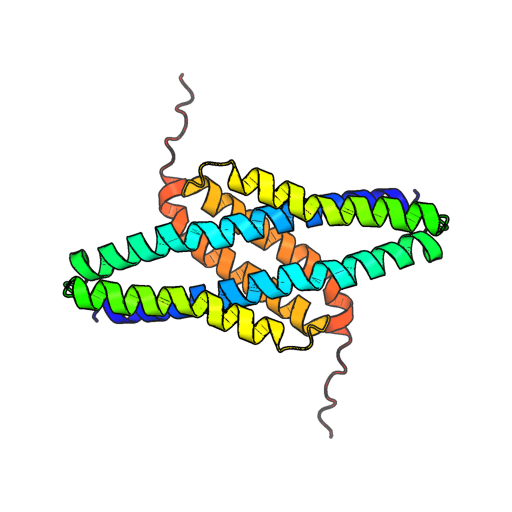 CA . ALA A 1 94 ? 6.152 -11.375 3.512 1 84.88 94 ALA A CA 1
ATOM 690 C C . ALA A 1 94 ? 6.691 -12.641 4.172 1 84.88 94 ALA A C 1
ATOM 692 O O . ALA A 1 94 ? 7.727 -13.172 3.76 1 84.88 94 ALA A O 1
ATOM 693 N N . ALA A 1 95 ? 6.004 -13.156 5.137 1 85.69 95 ALA A N 1
ATOM 694 C CA . ALA A 1 95 ? 6.469 -14.312 5.902 1 85.69 95 ALA A CA 1
ATOM 695 C C . ALA A 1 95 ? 6.215 -15.609 5.141 1 85.69 95 ALA A C 1
ATOM 697 O O . ALA A 1 95 ? 7.031 -16.531 5.184 1 85.69 95 ALA A O 1
ATOM 698 N N . THR A 1 96 ? 5.113 -15.719 4.453 1 81.12 96 THR A N 1
ATOM 699 C CA . THR A 1 96 ? 4.711 -17 3.871 1 81.12 96 THR A CA 1
ATOM 700 C C . THR A 1 96 ? 5.125 -17.078 2.404 1 81.12 96 THR A C 1
ATOM 702 O O . THR A 1 96 ? 5.57 -18.125 1.936 1 81.12 96 THR A O 1
ATOM 705 N N . GLU A 1 97 ? 5.012 -16.047 1.689 1 75.5 97 GLU A N 1
ATOM 706 C CA . GLU A 1 97 ? 5.266 -16.062 0.252 1 75.5 97 GLU A CA 1
ATOM 707 C C . GLU A 1 97 ? 6.699 -15.648 -0.066 1 75.5 97 GLU A C 1
ATOM 709 O O . GLU A 1 97 ? 7.328 -16.203 -0.965 1 75.5 97 GLU A O 1
ATOM 714 N N . LEU A 1 98 ? 7.207 -14.773 0.705 1 76.62 98 LEU A N 1
ATOM 715 C CA . LEU A 1 98 ? 8.5 -14.203 0.341 1 76.62 98 LEU A CA 1
ATOM 716 C C . LEU A 1 98 ? 9.578 -14.625 1.332 1 76.62 98 LEU A C 1
ATOM 718 O O . LEU A 1 98 ? 10.773 -14.547 1.026 1 76.62 98 LEU A O 1
ATOM 722 N N . GLY A 1 99 ? 9.164 -14.992 2.559 1 68.44 99 GLY A N 1
ATOM 723 C CA . GLY A 1 99 ? 10.078 -15.398 3.615 1 68.44 99 GLY A CA 1
ATOM 724 C C . GLY A 1 99 ? 11.031 -16.5 3.191 1 68.44 99 GLY A C 1
ATOM 725 O O . GLY A 1 99 ? 12.25 -16.359 3.324 1 68.44 99 GLY A O 1
ATOM 726 N N . PRO A 1 100 ? 10.438 -17.484 2.725 1 66.88 100 PRO A N 1
ATOM 727 C CA . PRO A 1 100 ? 11.32 -18.578 2.342 1 66.88 100 PRO A CA 1
ATOM 728 C C . PRO A 1 100 ? 12.359 -18.172 1.306 1 66.88 100 PRO A C 1
ATOM 730 O O . PRO A 1 100 ? 13.5 -18.625 1.355 1 66.88 100 PRO A O 1
ATOM 733 N N . SER A 1 101 ? 12.031 -17.344 0.424 1 64.25 101 SER A N 1
ATOM 734 C CA . SER A 1 101 ? 12.961 -16.875 -0.592 1 64.25 101 SER A CA 1
ATOM 735 C C . SER A 1 101 ? 14.023 -15.969 0.015 1 64.25 101 SER A C 1
ATOM 737 O O . SER A 1 101 ? 15.164 -15.938 -0.451 1 64.25 101 SER A O 1
ATOM 739 N N . VAL A 1 102 ? 13.664 -15.305 1.062 1 59.12 102 VAL A N 1
ATOM 740 C CA . VAL A 1 102 ? 14.586 -14.391 1.723 1 59.12 102 VAL A CA 1
ATOM 741 C C . VAL A 1 102 ? 15.492 -15.164 2.672 1 59.12 102 VAL A C 1
ATOM 743 O O . VAL A 1 102 ? 16.672 -14.812 2.842 1 59.12 102 VAL A O 1
ATOM 746 N N . ALA A 1 103 ? 14.906 -16.109 3.324 1 62.47 103 ALA A N 1
ATOM 747 C CA . ALA A 1 103 ? 15.664 -16.906 4.277 1 62.47 103 ALA A CA 1
ATOM 748 C C . ALA A 1 103 ? 16.75 -17.719 3.572 1 62.47 103 ALA A C 1
ATOM 750 O O . ALA A 1 103 ? 17.75 -18.109 4.184 1 62.47 103 ALA A O 1
ATOM 751 N N . HIS A 1 104 ? 16.562 -17.953 2.418 1 58.91 104 HIS A N 1
ATOM 752 C CA . HIS A 1 104 ? 17.547 -18.734 1.67 1 58.91 104 HIS A CA 1
ATOM 753 C C . HIS A 1 104 ? 18.547 -17.828 0.98 1 58.91 104 HIS A C 1
ATOM 755 O O . HIS A 1 104 ? 19.234 -18.25 0.042 1 58.91 104 HIS A O 1
ATOM 761 N N . LEU A 1 105 ? 18.562 -16.547 1.301 1 53.03 105 LEU A N 1
ATOM 762 C CA . LEU A 1 105 ? 19.656 -15.703 0.813 1 53.03 105 LEU A CA 1
ATOM 763 C C . LEU A 1 105 ? 21 -16.188 1.351 1 53.03 105 LEU A C 1
ATOM 765 O O . LEU A 1 105 ? 21.109 -16.516 2.533 1 53.03 105 LEU A O 1
ATOM 769 N N . PRO A 1 106 ? 21.781 -16.609 0.44 1 53.19 106 PRO A N 1
ATOM 770 C CA . PRO A 1 106 ? 23.078 -17.141 0.865 1 53.19 106 PRO A CA 1
ATOM 771 C C . PRO A 1 106 ? 23.75 -16.281 1.934 1 53.19 106 PRO A C 1
ATOM 773 O O . PRO A 1 106 ? 23.688 -15.055 1.87 1 53.19 106 PRO A O 1
ATOM 776 N N . ARG A 1 107 ? 23.641 -16.781 3.164 1 48.72 107 ARG A N 1
ATOM 777 C CA . ARG A 1 107 ? 24.469 -16.156 4.195 1 48.72 107 ARG A CA 1
ATOM 778 C C 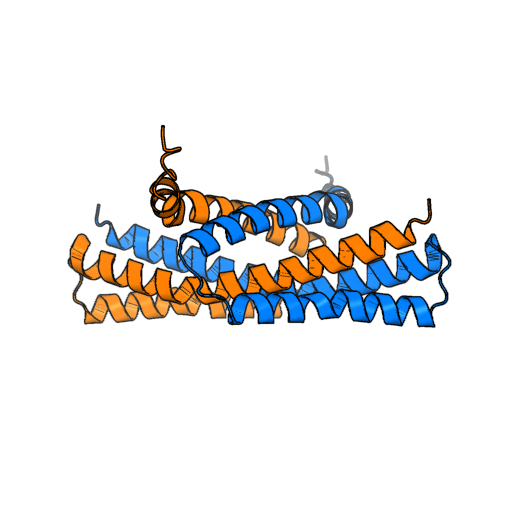. ARG A 1 107 ? 25.844 -15.766 3.639 1 48.72 107 ARG A C 1
ATOM 780 O O . ARG A 1 107 ? 26.469 -16.547 2.924 1 48.72 107 ARG A O 1
ATOM 787 N N . LEU A 1 108 ? 26.078 -14.531 3.268 1 43.38 108 LEU A N 1
ATOM 788 C CA . LEU A 1 108 ? 27.469 -14.18 3.025 1 43.38 108 LEU A CA 1
ATOM 789 C C . LEU A 1 108 ? 28.391 -14.875 4.031 1 43.38 108 LEU A C 1
ATOM 791 O O . LEU A 1 108 ? 28.203 -14.742 5.242 1 43.38 108 LEU A O 1
ATOM 795 N N . GLN A 1 109 ? 28.875 -16.047 3.729 1 35.88 109 GLN A N 1
ATOM 796 C CA . GLN A 1 109 ? 29.984 -16.719 4.391 1 35.88 109 GLN A CA 1
ATOM 797 C C . GLN A 1 109 ? 31.031 -15.719 4.859 1 35.88 109 GLN A C 1
ATOM 799 O O . GLN A 1 109 ? 31.578 -14.961 4.059 1 35.88 109 GLN A O 1
ATOM 804 N N . ARG A 1 110 ? 30.969 -15.062 6.004 1 39.88 110 ARG A N 1
ATOM 805 C CA . ARG A 1 110 ? 32.156 -14.578 6.684 1 39.88 110 ARG A CA 1
ATOM 806 C C . ARG A 1 110 ? 33.344 -15.531 6.477 1 39.88 110 ARG A C 1
ATOM 808 O O . ARG A 1 110 ? 33.281 -16.688 6.895 1 39.88 110 ARG A O 1
ATOM 815 N N . GLY A 1 111 ? 33.906 -15.391 5.371 1 29.72 111 GLY A N 1
ATOM 816 C CA . GLY A 1 111 ? 35.219 -15.992 5.219 1 29.72 111 GLY A CA 1
ATOM 817 C C . GLY A 1 111 ? 36.031 -15.969 6.5 1 29.72 111 GLY A C 1
ATOM 818 O O . GLY A 1 111 ? 36.312 -14.898 7.043 1 29.72 111 GLY A O 1
ATOM 819 N N . SER A 1 112 ? 36 -16.984 7.289 1 28.91 112 SER A N 1
ATOM 820 C CA . SER A 1 112 ? 37.312 -17.219 7.895 1 28.91 112 SER A CA 1
ATOM 821 C C . SER A 1 112 ? 38.375 -17.422 6.836 1 28.91 112 SER A C 1
ATOM 823 O O . SER A 1 112 ? 38.094 -17.984 5.77 1 28.91 112 SER A O 1
ATOM 825 N N . MET B 1 1 ? -7.246 -32.375 0.014 1 50.34 1 MET B N 1
ATOM 826 C CA . MET B 1 1 ? -8.055 -31.234 -0.377 1 50.34 1 MET B CA 1
ATOM 827 C C . MET B 1 1 ? -7.316 -30.375 -1.39 1 50.34 1 MET B C 1
ATOM 829 O O . MET B 1 1 ? -6.109 -30.156 -1.267 1 50.34 1 MET B O 1
ATOM 833 N N . SER B 1 2 ? -7.988 -30.125 -2.611 1 79.31 2 SER B N 1
ATOM 834 C CA . SER B 1 2 ? -7.273 -29.562 -3.754 1 79.31 2 SER B CA 1
ATOM 835 C C . SER B 1 2 ? -6.66 -28.219 -3.416 1 79.31 2 SER B C 1
ATOM 837 O O . SER B 1 2 ? -7.277 -27.406 -2.725 1 79.31 2 SER B O 1
ATOM 839 N N . ILE B 1 3 ? -5.359 -28.141 -3.385 1 91.94 3 ILE B N 1
ATOM 840 C CA . ILE B 1 3 ? -4.594 -26.922 -3.109 1 91.94 3 ILE B CA 1
ATOM 841 C C . ILE B 1 3 ? -5.102 -25.781 -3.988 1 91.94 3 ILE B C 1
ATOM 843 O O . ILE B 1 3 ? -4.801 -24.609 -3.734 1 91.94 3 ILE B O 1
ATOM 847 N N . ALA B 1 4 ? -5.949 -26.109 -4.984 1 93.12 4 ALA B N 1
ATOM 848 C CA . ALA B 1 4 ? -6.434 -25.125 -5.945 1 93.12 4 ALA B CA 1
ATOM 849 C C . ALA B 1 4 ? -7.355 -24.109 -5.27 1 93.12 4 ALA B C 1
ATOM 851 O O . ALA B 1 4 ? -7.207 -22.906 -5.461 1 93.12 4 ALA B O 1
ATOM 852 N N . GLY B 1 5 ? -8.312 -24.562 -4.527 1 93.44 5 GLY B N 1
ATOM 853 C CA . GLY B 1 5 ? -9.273 -23.703 -3.846 1 93.44 5 GLY B CA 1
ATOM 854 C C . GLY B 1 5 ? -8.617 -22.641 -2.994 1 93.44 5 GLY B C 1
ATOM 855 O O . GLY B 1 5 ? -8.805 -21.453 -3.238 1 93.44 5 GLY B O 1
ATOM 856 N N . PRO B 1 6 ? -7.828 -23.125 -2.004 1 93.44 6 PRO B N 1
ATOM 857 C CA . PRO B 1 6 ? -7.141 -22.156 -1.132 1 93.44 6 PRO B CA 1
ATOM 858 C C . PRO B 1 6 ? -6.258 -21.188 -1.906 1 93.44 6 PRO B C 1
ATOM 860 O O . PRO B 1 6 ? -6.172 -20 -1.551 1 93.44 6 PRO B O 1
ATOM 863 N N . VAL B 1 7 ? -5.574 -21.578 -2.971 1 93 7 VAL B N 1
ATOM 864 C CA . VAL B 1 7 ? -4.695 -20.719 -3.758 1 93 7 VAL B CA 1
ATOM 865 C C . VAL B 1 7 ? -5.523 -19.641 -4.465 1 93 7 VAL B C 1
ATOM 867 O O . VAL B 1 7 ? -5.18 -18.469 -4.426 1 93 7 VAL B O 1
ATOM 870 N N . ILE B 1 8 ? -6.633 -20.062 -5.051 1 94.62 8 ILE B N 1
ATOM 871 C CA . ILE B 1 8 ? -7.469 -19.141 -5.816 1 94.62 8 ILE B CA 1
ATOM 872 C C . ILE B 1 8 ? -8.133 -18.141 -4.875 1 94.62 8 ILE B C 1
ATOM 874 O O . ILE B 1 8 ? -8.078 -16.938 -5.098 1 94.62 8 ILE B O 1
ATOM 878 N N . PHE B 1 9 ? -8.711 -18.656 -3.822 1 93.44 9 PHE B N 1
ATOM 879 C CA . PHE B 1 9 ? -9.445 -17.781 -2.906 1 93.44 9 PHE B CA 1
ATOM 880 C C . PHE B 1 9 ? -8.492 -16.891 -2.133 1 93.44 9 PHE B C 1
ATOM 882 O O . PHE B 1 9 ? -8.789 -15.711 -1.907 1 93.44 9 PHE B O 1
ATOM 889 N N . GLY B 1 10 ? -7.391 -17.469 -1.657 1 91.56 10 GLY B N 1
ATOM 890 C CA . GLY B 1 10 ? -6.383 -16.656 -0.997 1 91.56 10 GLY B CA 1
ATOM 891 C C . GLY B 1 10 ? -5.855 -15.531 -1.87 1 91.56 10 GLY B C 1
ATOM 892 O O . GLY B 1 10 ? -5.727 -14.391 -1.413 1 91.56 10 GLY B O 1
ATOM 893 N N . ASP B 1 11 ? -5.602 -15.844 -3.076 1 93.75 11 ASP B N 1
ATOM 894 C CA . ASP B 1 11 ? -5.094 -14.859 -4.027 1 93.75 11 ASP B CA 1
ATOM 895 C C . ASP B 1 11 ? -6.137 -13.781 -4.309 1 93.75 11 ASP B C 1
ATOM 897 O O . ASP B 1 11 ? -5.812 -12.594 -4.348 1 93.75 11 ASP B O 1
ATOM 901 N N . MET B 1 12 ? -7.32 -14.195 -4.547 1 94.69 12 MET B N 1
ATOM 902 C CA . MET B 1 12 ? -8.398 -13.234 -4.801 1 94.69 12 MET B CA 1
ATOM 903 C C . MET B 1 12 ? -8.531 -12.258 -3.645 1 94.69 12 MET B C 1
ATOM 905 O O . MET B 1 12 ? -8.633 -11.047 -3.859 1 94.69 12 MET B O 1
ATOM 909 N N . PHE B 1 13 ? -8.516 -12.75 -2.471 1 92.56 13 PHE B N 1
ATOM 910 C CA . PHE B 1 13 ? -8.68 -11.906 -1.292 1 92.56 13 PHE B CA 1
ATOM 911 C C . PHE B 1 13 ? -7.488 -10.977 -1.121 1 92.56 13 PHE B C 1
ATOM 913 O O . PHE B 1 13 ? -7.656 -9.789 -0.838 1 92.56 13 PHE B O 1
ATOM 920 N N . HIS B 1 14 ? -6.316 -11.5 -1.222 1 89.75 14 HIS B N 1
ATOM 921 C CA . HIS B 1 14 ? -5.137 -10.672 -1.011 1 89.75 14 HIS B CA 1
ATOM 922 C C . HIS B 1 14 ? -5.043 -9.562 -2.055 1 89.75 14 HIS B C 1
ATOM 924 O O . HIS B 1 14 ? -4.699 -8.43 -1.729 1 89.75 14 HIS B O 1
ATOM 930 N N . ASN B 1 15 ? -5.422 -9.953 -3.324 1 94.06 15 ASN B N 1
ATOM 931 C CA . ASN B 1 15 ? -5.449 -8.953 -4.383 1 94.06 15 ASN B CA 1
ATOM 932 C C . ASN B 1 15 ? -6.496 -7.875 -4.109 1 94.06 15 ASN B C 1
ATOM 934 O O . ASN B 1 15 ? -6.242 -6.688 -4.316 1 94.06 15 ASN B O 1
ATOM 938 N N . LEU B 1 16 ? -7.66 -8.289 -3.695 1 94.81 16 LEU B N 1
ATOM 939 C CA . LEU B 1 16 ? -8.711 -7.344 -3.332 1 94.81 16 LEU B CA 1
ATOM 940 C C . LEU B 1 16 ? -8.227 -6.391 -2.242 1 94.81 16 LEU B C 1
ATOM 942 O O . LEU B 1 16 ? -8.383 -5.176 -2.361 1 94.81 16 LEU B O 1
ATOM 946 N N . ALA B 1 17 ? -7.621 -6.914 -1.245 1 94 17 ALA B N 1
ATOM 947 C CA . ALA B 1 17 ? -7.086 -6.129 -0.135 1 94 17 ALA B CA 1
ATOM 948 C C . ALA B 1 17 ? -6.004 -5.168 -0.615 1 94 17 ALA B C 1
ATOM 950 O O . ALA B 1 17 ? -6 -3.992 -0.247 1 94 17 ALA B O 1
ATOM 951 N N . ASP B 1 18 ? -5.102 -5.68 -1.446 1 93.75 18 ASP B N 1
ATOM 952 C CA . ASP B 1 18 ? -4.023 -4.848 -1.966 1 93.75 18 ASP B CA 1
ATOM 953 C C . ASP B 1 18 ? -4.578 -3.633 -2.709 1 93.75 18 ASP B C 1
ATOM 955 O O . ASP B 1 18 ? -4.078 -2.518 -2.547 1 93.75 18 ASP B O 1
ATOM 959 N N . GLY B 1 19 ? -5.621 -3.848 -3.492 1 95.06 19 GLY B N 1
ATOM 960 C CA . GLY B 1 19 ? -6.242 -2.736 -4.195 1 95.06 19 GLY B CA 1
ATOM 961 C C . GLY B 1 19 ? -6.852 -1.707 -3.264 1 95.06 19 GLY B C 1
ATOM 962 O O . GLY B 1 19 ? -6.668 -0.502 -3.453 1 95.06 19 GLY B O 1
ATOM 963 N N . PHE B 1 20 ? -7.562 -2.172 -2.332 1 94.69 20 PHE B N 1
ATOM 964 C CA . PHE B 1 20 ? -8.219 -1.318 -1.348 1 94.69 20 PHE B CA 1
ATOM 965 C C . PHE B 1 20 ? -7.191 -0.525 -0.549 1 94.69 20 PHE B C 1
ATOM 967 O O . PHE B 1 20 ? -7.301 0.697 -0.426 1 94.69 20 PHE B O 1
ATOM 974 N N . ILE B 1 21 ? -6.125 -1.215 -0.045 1 92.62 21 ILE B N 1
ATOM 975 C CA . ILE B 1 21 ? -5.098 -0.616 0.798 1 92.62 21 ILE B CA 1
ATOM 976 C C . ILE B 1 21 ? -4.312 0.422 -0.003 1 92.62 21 ILE B C 1
ATOM 978 O O . ILE B 1 21 ? -4.016 1.508 0.499 1 92.62 21 ILE B O 1
ATOM 982 N N . THR B 1 22 ? -3.994 0.104 -1.245 1 93.25 22 THR B N 1
ATOM 983 C CA . THR B 1 22 ? -3.24 1.005 -2.109 1 93.25 22 THR B CA 1
ATOM 984 C C . THR B 1 22 ? -4 2.312 -2.322 1 93.25 22 THR B C 1
ATOM 986 O O . THR B 1 22 ? -3.436 3.396 -2.17 1 93.25 22 THR B O 1
ATOM 989 N N . LEU B 1 23 ? -5.258 2.236 -2.604 1 93.06 23 LEU B N 1
ATOM 990 C CA . LEU B 1 23 ? -6.02 3.451 -2.869 1 93.06 23 LEU B CA 1
ATOM 991 C C . LEU B 1 23 ? -6.234 4.246 -1.587 1 93.06 23 LEU B C 1
ATOM 993 O O . LEU B 1 23 ? -6.16 5.48 -1.595 1 93.06 23 LEU B O 1
ATOM 997 N N . VAL B 1 24 ? -6.547 3.582 -0.512 1 92.12 24 VAL B N 1
ATOM 998 C CA . VAL B 1 24 ? -6.734 4.27 0.762 1 92.12 24 VAL B CA 1
ATOM 999 C C . VAL B 1 24 ? -5.441 4.973 1.164 1 92.12 24 VAL B C 1
ATOM 1001 O O . VAL B 1 24 ? -5.465 6.113 1.632 1 92.12 24 VAL B O 1
ATOM 1004 N N . THR B 1 25 ? -4.324 4.262 1.001 1 89.94 25 THR B N 1
ATOM 1005 C CA . THR B 1 25 ? -3.02 4.832 1.321 1 89.94 25 THR B CA 1
ATOM 1006 C C . THR B 1 25 ? -2.754 6.078 0.481 1 89.94 25 THR B C 1
ATOM 1008 O O . THR B 1 25 ? -2.273 7.09 0.997 1 89.94 25 THR B O 1
ATOM 1011 N N . MET B 1 26 ? -3.092 6.059 -0.747 1 89.62 26 MET B N 1
ATOM 1012 C CA . MET B 1 26 ? -2.893 7.219 -1.607 1 89.62 26 MET B CA 1
ATOM 1013 C C . MET B 1 26 ? -3.838 8.352 -1.219 1 89.62 26 MET B C 1
ATOM 1015 O O . MET B 1 26 ? -3.461 9.523 -1.264 1 89.62 26 MET B O 1
ATOM 1019 N N . ALA B 1 27 ? -5.027 8.023 -0.81 1 88.19 27 ALA B N 1
ATOM 1020 C CA . ALA B 1 27 ? -6.051 9.016 -0.485 1 88.19 27 ALA B CA 1
ATOM 1021 C C . ALA B 1 27 ? -5.75 9.695 0.846 1 88.19 27 ALA B C 1
ATOM 1023 O O . ALA B 1 27 ? -6.109 10.859 1.048 1 88.19 27 ALA B O 1
ATOM 1024 N N . HIS B 1 28 ? -5.125 9 1.775 1 86.44 28 HIS B N 1
ATOM 1025 C CA . HIS B 1 28 ? -4.926 9.57 3.102 1 86.44 28 HIS B CA 1
ATOM 1026 C C . HIS B 1 28 ? -3.844 10.641 3.082 1 86.44 28 HIS B C 1
ATOM 1028 O O . HIS B 1 28 ? -3.715 11.422 4.035 1 86.44 28 HIS B O 1
ATOM 1034 N N . GLU B 1 29 ? -3.037 10.703 1.989 1 88.69 29 GLU B N 1
ATOM 1035 C CA . GLU B 1 29 ? -1.963 11.688 1.885 1 88.69 29 GLU B CA 1
ATOM 1036 C C . GLU B 1 29 ? -2.514 13.109 1.885 1 88.69 29 GLU B C 1
ATOM 1038 O O . GLU B 1 29 ? -1.894 14.023 2.439 1 88.69 29 GLU B O 1
ATOM 1043 N N . VAL B 1 30 ? -3.672 13.344 1.317 1 88.19 30 VAL B N 1
ATOM 1044 C CA . VAL B 1 30 ? -4.234 14.688 1.221 1 88.19 30 VAL B CA 1
ATOM 1045 C C . VAL B 1 30 ? -4.645 15.18 2.607 1 88.19 30 VAL B C 1
ATOM 1047 O O . VAL B 1 30 ? -4.164 16.219 3.074 1 88.19 30 VAL B O 1
ATOM 1050 N N . PRO B 1 31 ? -5.512 14.383 3.32 1 87.38 31 PRO B N 1
ATOM 1051 C CA . PRO B 1 31 ? -5.836 14.797 4.688 1 87.38 31 PRO B CA 1
ATOM 1052 C C . PRO B 1 31 ? -4.598 14.961 5.566 1 87.38 31 PRO B C 1
ATOM 1054 O O . PRO B 1 31 ? -4.539 15.875 6.398 1 87.38 31 PRO B O 1
ATOM 1057 N N . GLN B 1 32 ? -3.629 14.117 5.426 1 88.88 32 GLN B N 1
ATOM 1058 C CA . GLN B 1 32 ? -2.408 14.195 6.219 1 88.88 32 GLN B CA 1
ATOM 1059 C C . GLN B 1 32 ? -1.647 15.492 5.938 1 88.88 32 GLN B C 1
ATOM 1061 O O . GLN B 1 32 ? -1.172 16.156 6.863 1 88.88 32 GLN B O 1
ATOM 1066 N N . GLU B 1 33 ? -1.471 15.891 4.664 1 93.88 33 GLU B N 1
ATOM 1067 C CA . GLU B 1 33 ? -0.793 17.141 4.309 1 93.88 33 GLU B CA 1
ATOM 1068 C C . GLU B 1 33 ? -1.551 18.344 4.844 1 93.88 33 GLU B C 1
ATOM 1070 O O . GLU B 1 33 ? -0.939 19.328 5.285 1 93.88 33 GLU B O 1
ATOM 1075 N N . LEU B 1 34 ? -2.889 18.266 4.777 1 93 34 LEU B N 1
ATOM 1076 C CA . LEU B 1 34 ? -3.686 19.359 5.32 1 93 34 LEU B CA 1
ATOM 1077 C C . LEU B 1 34 ? -3.488 19.484 6.828 1 93 34 LEU B C 1
ATOM 1079 O O . LEU B 1 34 ? -3.338 20.594 7.352 1 93 34 LEU B O 1
ATOM 1083 N N . ALA B 1 35 ? -3.504 18.359 7.492 1 90.75 35 ALA B N 1
ATOM 1084 C CA . ALA B 1 35 ? -3.287 18.359 8.938 1 90.75 35 ALA B CA 1
ATOM 1085 C C . ALA B 1 35 ? -1.902 18.891 9.289 1 90.75 35 ALA B C 1
ATOM 1087 O O . ALA B 1 35 ? -1.757 19.703 10.211 1 90.75 35 ALA B O 1
ATOM 1088 N N . ASP B 1 36 ? -0.921 18.453 8.562 1 94.44 36 ASP B N 1
ATOM 1089 C CA . ASP B 1 36 ? 0.442 18.922 8.805 1 94.44 36 ASP B CA 1
ATOM 1090 C C . ASP B 1 36 ? 0.567 20.406 8.539 1 94.44 36 ASP B C 1
ATOM 1092 O O . ASP B 1 36 ? 1.267 21.125 9.266 1 94.44 36 ASP B O 1
ATOM 1096 N N . PHE B 1 37 ? -0.123 20.844 7.496 1 96.81 37 PHE B N 1
ATOM 1097 C CA . PHE B 1 37 ? -0.143 22.266 7.195 1 96.81 37 PHE B CA 1
ATOM 1098 C C . PHE B 1 37 ? -0.691 23.062 8.375 1 96.81 37 PHE B C 1
ATOM 1100 O O . PHE B 1 37 ? -0.1 24.062 8.781 1 96.81 37 PHE B O 1
ATOM 1107 N N . MET B 1 38 ? -1.784 22.594 8.922 1 95.88 38 MET B N 1
ATOM 1108 C CA . MET B 1 38 ? -2.404 23.266 10.062 1 95.88 38 MET B CA 1
ATOM 1109 C C . MET B 1 38 ? -1.475 23.266 11.273 1 95.88 38 MET B C 1
ATOM 1111 O O . MET B 1 38 ? -1.389 24.25 12 1 95.88 38 MET B O 1
ATOM 1115 N N . ILE B 1 39 ? -0.8 22.203 11.508 1 95 39 ILE B N 1
ATOM 1116 C CA . ILE B 1 39 ? 0.128 22.094 12.633 1 95 39 ILE B CA 1
ATOM 1117 C C . ILE B 1 39 ? 1.282 23.078 12.438 1 95 39 ILE B C 1
ATOM 1119 O O . ILE B 1 39 ? 1.688 23.766 13.383 1 95 39 ILE B O 1
ATOM 1123 N N . LEU B 1 40 ? 1.752 23.234 11.219 1 96.94 40 LEU B N 1
ATOM 1124 C CA . LEU B 1 40 ? 2.879 24.109 10.93 1 96.94 40 LEU B CA 1
ATOM 1125 C C . LEU B 1 40 ? 2.494 25.562 11.125 1 96.94 40 LEU B C 1
ATOM 1127 O O . LEU B 1 40 ? 3.275 26.359 11.672 1 96.94 40 LEU B O 1
ATOM 1131 N N . VAL B 1 41 ? 1.255 25.891 10.734 1 97.56 41 VAL B N 1
ATOM 1132 C CA . VAL B 1 41 ? 0.821 27.281 10.812 1 97.56 41 VAL B CA 1
ATOM 1133 C C . VAL B 1 41 ? 0.389 27.609 12.234 1 97.56 41 VAL B C 1
ATOM 1135 O O . VAL B 1 41 ? 0.868 28.578 12.828 1 97.56 41 VAL B O 1
ATOM 1138 N N . HIS B 1 42 ? -0.366 26.766 12.844 1 96.62 42 HIS B N 1
ATOM 1139 C CA . HIS B 1 42 ? -1.047 27.125 14.078 1 96.62 42 HIS B CA 1
ATOM 1140 C C . HIS B 1 42 ? -0.243 26.703 15.297 1 96.62 42 HIS B C 1
ATOM 1142 O O . HIS B 1 42 ? -0.339 27.312 16.359 1 96.62 42 HIS B O 1
ATOM 1148 N N . HIS B 1 43 ? 0.517 25.656 15.156 1 94.5 43 HIS B N 1
ATOM 1149 C CA . HIS B 1 43 ? 1.246 25.172 16.328 1 94.5 43 HIS B CA 1
ATOM 1150 C C . HIS B 1 43 ? 2.725 25.531 16.234 1 94.5 43 HIS B C 1
ATOM 1152 O O . HIS B 1 43 ? 3.344 25.859 17.25 1 94.5 43 HIS B O 1
ATOM 1158 N N . ALA B 1 44 ? 3.229 25.484 15.125 1 95.44 44 ALA B N 1
ATOM 1159 C CA . ALA B 1 44 ? 4.641 25.812 14.984 1 95.44 44 ALA B CA 1
ATOM 1160 C C . ALA B 1 44 ? 4.828 27.297 14.672 1 95.44 44 ALA B C 1
ATOM 1162 O O . ALA B 1 44 ? 5.949 27.812 14.688 1 95.44 44 ALA B O 1
ATOM 1163 N N . GLY B 1 45 ? 3.754 28.016 14.227 1 96.12 45 GLY B N 1
ATOM 1164 C CA . GLY B 1 45 ? 3.814 29.453 13.977 1 96.12 45 GLY B CA 1
ATOM 1165 C C . GLY B 1 45 ? 4.441 29.797 12.641 1 96.12 45 GLY B C 1
ATOM 1166 O O . GLY B 1 45 ? 4.949 30.906 12.461 1 96.12 45 GLY B O 1
ATOM 1167 N N . MET B 1 46 ? 4.484 28.891 11.773 1 96.19 46 MET B N 1
ATOM 1168 C CA . MET B 1 46 ? 5.078 29.109 10.453 1 96.19 46 MET B CA 1
ATOM 1169 C C . MET B 1 46 ? 4.164 29.953 9.578 1 96.19 46 MET B C 1
ATOM 1171 O O . MET B 1 46 ? 2.939 29.828 9.633 1 96.19 46 MET B O 1
ATOM 1175 N N . ASN B 1 47 ? 4.844 30.891 8.82 1 97.44 47 ASN B N 1
ATOM 1176 C CA . ASN B 1 47 ? 4.059 31.625 7.828 1 97.44 47 ASN B CA 1
ATOM 1177 C C . ASN B 1 47 ? 3.359 30.672 6.859 1 97.44 47 ASN B C 1
ATOM 1179 O O . ASN B 1 47 ? 3.939 29.672 6.438 1 97.44 47 ASN B O 1
ATOM 1183 N N . TRP B 1 48 ? 2.107 31.047 6.527 1 97.19 48 TRP B N 1
ATOM 1184 C CA . TRP B 1 48 ? 1.28 30.109 5.789 1 97.19 48 TRP B CA 1
ATOM 1185 C C . TRP B 1 48 ? 1.87 29.828 4.41 1 97.19 48 TRP B C 1
ATOM 1187 O O . TRP B 1 48 ? 1.731 28.719 3.881 1 97.19 48 TRP B O 1
ATOM 1197 N N . LYS B 1 49 ? 2.572 30.734 3.824 1 98.38 49 LYS B N 1
ATOM 1198 C CA . LYS B 1 49 ? 3.176 30.531 2.512 1 98.38 49 LYS B CA 1
ATOM 1199 C C . LYS B 1 49 ? 4.312 29.516 2.59 1 98.38 49 LYS B C 1
ATOM 1201 O O . LYS B 1 49 ? 4.418 28.625 1.743 1 98.38 49 LYS B O 1
ATOM 1206 N N . LEU B 1 50 ? 5.152 29.688 3.572 1 97.56 50 LEU B N 1
ATOM 1207 C CA . LEU B 1 50 ? 6.246 28.75 3.77 1 97.56 50 LEU B CA 1
ATOM 1208 C C . LEU B 1 50 ? 5.715 27.375 4.145 1 97.56 50 LEU B C 1
ATOM 1210 O O . LEU B 1 50 ? 6.199 26.359 3.641 1 97.56 50 LEU B O 1
ATOM 1214 N N . ALA B 1 51 ? 4.723 27.344 5.023 1 97.94 51 ALA B N 1
ATOM 1215 C CA . ALA B 1 51 ? 4.102 26.078 5.434 1 97.94 51 ALA B CA 1
ATOM 1216 C C . ALA B 1 51 ? 3.539 25.328 4.23 1 97.94 51 ALA B C 1
ATOM 1218 O O . ALA B 1 51 ? 3.703 24.109 4.117 1 97.94 51 ALA B O 1
ATOM 1219 N N . ALA B 1 52 ? 2.881 26.062 3.352 1 97.69 52 ALA B N 1
ATOM 1220 C CA . ALA B 1 52 ? 2.305 25.469 2.152 1 97.69 52 ALA B CA 1
ATOM 1221 C C . ALA B 1 52 ? 3.395 24.891 1.254 1 97.69 52 ALA B C 1
ATOM 1223 O O . ALA B 1 52 ? 3.248 23.781 0.726 1 97.69 52 ALA B O 1
ATOM 1224 N N . LEU B 1 53 ? 4.488 25.578 1.102 1 97.56 53 LEU B N 1
ATOM 1225 C CA . LEU B 1 53 ? 5.57 25.141 0.225 1 97.56 53 LEU B CA 1
ATOM 1226 C C . LEU B 1 53 ? 6.234 23.875 0.775 1 97.56 53 LEU B C 1
ATOM 1228 O O . LEU B 1 53 ? 6.41 22.891 0.049 1 97.56 53 LEU B O 1
ATOM 1232 N N . VAL B 1 54 ? 6.582 23.906 2.055 1 96.62 54 VAL B N 1
ATOM 1233 C CA . VAL B 1 54 ? 7.297 22.781 2.635 1 96.62 54 VAL B CA 1
ATOM 1234 C C . VAL B 1 54 ? 6.383 21.547 2.688 1 96.62 54 VAL B C 1
ATOM 1236 O O . VAL B 1 54 ? 6.832 20.422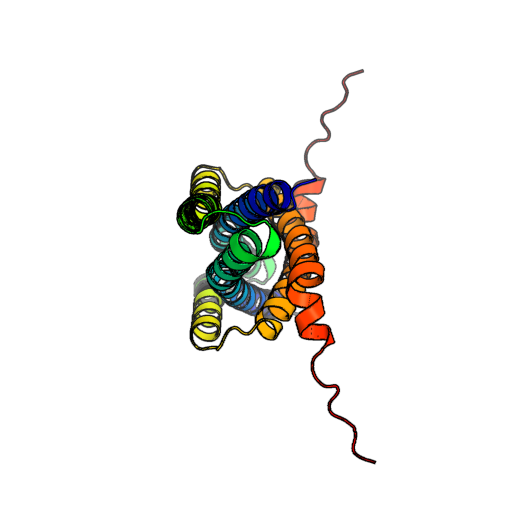 2.484 1 96.62 54 VAL B O 1
ATOM 1239 N N . ASN B 1 55 ? 5.141 21.844 3.01 1 95.75 55 ASN B N 1
ATOM 1240 C CA . ASN B 1 55 ? 4.176 20.75 3.02 1 95.75 55 ASN B CA 1
ATOM 1241 C C . ASN B 1 55 ? 3.986 20.156 1.625 1 95.75 55 ASN B C 1
ATOM 1243 O O . ASN B 1 55 ? 3.844 18.938 1.478 1 95.75 55 ASN B O 1
ATOM 1247 N N . PHE B 1 56 ? 3.893 21.016 0.624 1 96.31 56 PHE B N 1
ATOM 1248 C CA . PHE B 1 56 ? 3.764 20.578 -0.76 1 96.31 56 PHE B CA 1
ATOM 1249 C C . PHE B 1 56 ? 4.961 19.734 -1.174 1 96.31 56 PHE B C 1
ATOM 1251 O O . PHE B 1 56 ? 4.797 18.672 -1.772 1 96.31 56 PHE B O 1
ATOM 1258 N N . LEU B 1 57 ? 6.133 20.172 -0.832 1 96.06 57 LEU B N 1
ATOM 1259 C CA . LEU B 1 57 ? 7.352 19.438 -1.155 1 96.06 57 LEU B CA 1
ATOM 1260 C C . LEU B 1 57 ? 7.387 18.094 -0.436 1 96.06 57 LEU B C 1
ATOM 1262 O O . LEU B 1 57 ? 7.773 17.078 -1.022 1 96.06 57 LEU B O 1
ATOM 1266 N N . SER B 1 58 ? 6.98 18.125 0.841 1 95.62 58 SER B N 1
ATOM 1267 C CA . SER B 1 58 ? 6.895 16.875 1.599 1 95.62 58 SER B CA 1
ATOM 1268 C C . SER B 1 58 ? 5.938 15.891 0.935 1 95.62 58 SER B C 1
ATOM 1270 O O . SER B 1 58 ? 6.25 14.703 0.804 1 95.62 58 SER B O 1
ATOM 1272 N N . GLY B 1 59 ? 4.75 16.391 0.498 1 95.06 59 GLY B N 1
ATOM 1273 C CA . GLY B 1 59 ? 3.787 15.562 -0.204 1 95.06 59 GLY B CA 1
ATOM 1274 C C . GLY B 1 59 ? 4.324 14.992 -1.504 1 95.06 59 GLY B C 1
ATOM 1275 O O . GLY B 1 59 ? 4.027 13.852 -1.858 1 95.06 59 GLY B O 1
ATOM 1276 N N . CYS B 1 60 ? 5.211 15.695 -2.207 1 96.06 60 CYS B N 1
ATOM 1277 C CA . CYS B 1 60 ? 5.773 15.281 -3.486 1 96.06 60 CYS B CA 1
ATOM 1278 C C . CYS B 1 60 ? 6.754 14.125 -3.303 1 96.06 60 CYS B C 1
ATOM 1280 O O . CYS B 1 60 ? 7.059 13.406 -4.254 1 96.06 60 CYS B O 1
ATOM 1282 N N . SER B 1 61 ? 7.207 13.922 -2.141 1 96.5 61 SER B N 1
ATOM 1283 C CA . SER B 1 61 ? 8.156 12.836 -1.899 1 96.5 61 SER B CA 1
ATOM 1284 C C . SER B 1 61 ? 7.516 11.477 -2.145 1 96.5 61 SER B C 1
ATOM 1286 O O . SER B 1 61 ? 8.211 10.492 -2.4 1 96.5 61 SER B O 1
ATOM 1288 N N . THR B 1 62 ? 6.176 11.383 -2.072 1 96.19 62 THR B N 1
ATOM 1289 C CA . THR B 1 62 ? 5.477 10.148 -2.428 1 96.19 62 THR B CA 1
ATOM 1290 C C . THR B 1 62 ? 5.773 9.75 -3.869 1 96.19 62 THR B C 1
ATOM 1292 O O . THR B 1 62 ? 5.992 8.578 -4.16 1 96.19 62 THR B O 1
ATOM 1295 N N . LEU B 1 63 ? 5.781 10.727 -4.812 1 96.12 63 LEU B N 1
ATOM 1296 C CA . LEU B 1 63 ? 6.105 10.477 -6.211 1 96.12 63 LEU B CA 1
ATOM 1297 C C . LEU B 1 63 ? 7.551 10.016 -6.363 1 96.12 63 LEU B C 1
ATOM 1299 O O . LEU B 1 63 ? 7.84 9.125 -7.168 1 96.12 63 LEU B O 1
ATOM 1303 N N . VAL B 1 64 ? 8.445 10.617 -5.566 1 96.25 64 VAL B N 1
ATOM 1304 C CA . VAL B 1 64 ? 9.852 10.234 -5.594 1 96.25 64 VAL B CA 1
ATOM 1305 C C . VAL B 1 64 ? 10 8.773 -5.188 1 96.25 64 VAL B C 1
ATOM 1307 O O . VAL B 1 64 ? 10.695 8.008 -5.852 1 96.25 64 VAL B O 1
ATOM 1310 N N . GLY B 1 65 ? 9.328 8.375 -4.094 1 96 65 GLY B N 1
ATOM 1311 C CA . GLY B 1 65 ? 9.344 6.988 -3.664 1 96 65 GLY B CA 1
ATOM 1312 C C . GLY B 1 65 ? 8.852 6.031 -4.73 1 96 65 GLY B C 1
ATOM 1313 O O . GLY B 1 65 ? 9.453 4.977 -4.949 1 96 65 GLY B O 1
ATOM 1314 N N . ALA B 1 66 ? 7.797 6.434 -5.449 1 95.19 66 ALA B N 1
ATOM 1315 C CA . ALA B 1 66 ? 7.246 5.605 -6.52 1 95.19 66 ALA B CA 1
ATOM 1316 C C . ALA B 1 66 ? 8.234 5.473 -7.676 1 95.19 66 ALA B C 1
ATOM 1318 O O . ALA B 1 66 ? 8.391 4.391 -8.242 1 95.19 66 ALA B O 1
ATOM 1319 N N . VAL B 1 67 ? 8.883 6.531 -8.023 1 95.38 67 VAL B N 1
ATOM 1320 C CA . VAL B 1 67 ? 9.852 6.539 -9.125 1 95.38 67 VAL B CA 1
ATOM 1321 C C . VAL B 1 67 ? 11.039 5.652 -8.766 1 95.38 67 VAL B C 1
ATOM 1323 O O . VAL B 1 67 ? 11.523 4.891 -9.609 1 95.38 67 VAL B O 1
ATOM 1326 N N . ILE B 1 68 ? 11.5 5.766 -7.535 1 94.56 68 ILE B N 1
ATOM 1327 C CA . ILE B 1 68 ? 12.602 4.926 -7.078 1 94.56 68 ILE B CA 1
ATOM 1328 C C . ILE B 1 68 ? 12.203 3.453 -7.184 1 94.56 68 ILE B C 1
ATOM 1330 O O . ILE B 1 68 ? 12.969 2.635 -7.699 1 94.56 68 ILE B O 1
ATOM 1334 N N . ALA B 1 69 ? 11.031 3.123 -6.699 1 93.88 69 ALA B N 1
ATOM 1335 C CA . ALA B 1 69 ? 10.547 1.747 -6.762 1 93.88 69 ALA B CA 1
ATOM 1336 C C . ALA B 1 69 ? 10.445 1.265 -8.211 1 93.88 69 ALA B C 1
ATOM 1338 O O . ALA B 1 69 ? 10.773 0.114 -8.508 1 93.88 69 ALA B O 1
ATOM 1339 N N . HIS B 1 70 ? 10.008 2.092 -9.156 1 90.81 70 HIS B N 1
ATOM 1340 C CA . HIS B 1 70 ? 9.844 1.757 -10.57 1 90.81 70 HIS B CA 1
ATOM 1341 C C . HIS B 1 70 ? 11.18 1.408 -11.211 1 90.81 70 HIS B C 1
ATOM 1343 O O . HIS B 1 70 ? 11.242 0.555 -12.102 1 90.81 70 HIS B O 1
ATOM 1349 N N . GLY B 1 71 ? 12.211 2.086 -10.828 1 90.56 71 GLY B N 1
ATOM 1350 C CA . GLY B 1 71 ? 13.531 1.888 -11.398 1 90.56 71 GLY B CA 1
ATOM 1351 C C . GLY B 1 71 ? 14.258 0.689 -10.82 1 90.56 71 GLY B C 1
ATOM 1352 O O . GLY B 1 71 ? 15.32 0.301 -11.32 1 90.56 71 GLY B O 1
ATOM 1353 N N . MET B 1 72 ? 13.703 0.109 -9.82 1 87.12 72 MET B N 1
ATOM 1354 C CA . MET B 1 72 ? 14.367 -1.004 -9.148 1 87.12 72 MET B CA 1
ATOM 1355 C C . MET B 1 72 ? 13.875 -2.342 -9.695 1 87.12 72 MET B C 1
ATOM 1357 O O . MET B 1 72 ? 12.789 -2.42 -10.266 1 87.12 72 MET B O 1
ATOM 1361 N N . ASP B 1 73 ? 14.812 -3.352 -9.75 1 84.19 73 ASP B N 1
ATOM 1362 C CA . ASP B 1 73 ? 14.383 -4.73 -9.961 1 84.19 73 ASP B CA 1
ATOM 1363 C C . ASP B 1 73 ? 13.742 -5.309 -8.703 1 84.19 73 ASP B C 1
ATOM 1365 O O . ASP B 1 73 ? 14.438 -5.621 -7.734 1 84.19 73 ASP B O 1
ATOM 1369 N N . VAL B 1 74 ? 12.445 -5.426 -8.766 1 80 74 VAL B N 1
ATOM 1370 C CA . VAL B 1 74 ? 11.734 -5.855 -7.57 1 80 74 VAL B CA 1
ATOM 1371 C C . VAL B 1 74 ? 11.82 -7.371 -7.43 1 80 74 VAL B C 1
ATOM 1373 O O . VAL B 1 74 ? 10.945 -8.102 -7.895 1 80 74 VAL B O 1
ATOM 1376 N N . SER B 1 75 ? 12.938 -7.723 -6.812 1 85.06 75 SER B N 1
ATOM 1377 C CA . SER B 1 75 ? 13.117 -9.133 -6.48 1 85.06 75 SER B CA 1
ATOM 1378 C C . SER B 1 75 ? 12.203 -9.547 -5.332 1 85.06 75 SER B C 1
ATOM 1380 O O . SER B 1 75 ? 11.562 -8.703 -4.703 1 85.06 75 SER B O 1
ATOM 1382 N N . GLU B 1 76 ? 12.125 -10.805 -5.078 1 83.06 76 GLU B N 1
ATOM 1383 C CA . GLU B 1 76 ? 11.344 -11.32 -3.957 1 83.06 76 GLU B CA 1
ATOM 1384 C C . GLU B 1 76 ? 11.852 -10.766 -2.629 1 83.06 76 GLU B C 1
ATOM 1386 O O . GLU B 1 76 ? 11.062 -10.508 -1.716 1 83.06 76 GLU B O 1
ATOM 1391 N N . GLU B 1 77 ? 13.141 -10.594 -2.598 1 84.06 77 GLU B N 1
ATOM 1392 C CA . GLU B 1 77 ? 13.742 -10.055 -1.381 1 84.06 77 GLU B CA 1
ATOM 1393 C C . GLU B 1 77 ? 13.305 -8.609 -1.15 1 84.06 77 GLU B C 1
ATOM 1395 O O . GLU B 1 77 ? 12.922 -8.242 -0.04 1 84.06 77 GLU B O 1
ATOM 1400 N N . VAL B 1 78 ? 13.406 -7.832 -2.213 1 85.62 78 VAL B N 1
ATOM 1401 C CA . VAL B 1 78 ? 13.008 -6.434 -2.127 1 85.62 78 VAL B CA 1
ATOM 1402 C C . VAL B 1 78 ? 11.531 -6.336 -1.765 1 85.62 78 VAL B C 1
ATOM 1404 O O . VAL B 1 78 ? 11.141 -5.523 -0.922 1 85.62 78 VAL B O 1
ATOM 1407 N N . GLU B 1 79 ? 10.758 -7.176 -2.352 1 87.62 79 GLU B N 1
ATOM 1408 C CA . GLU B 1 79 ? 9.328 -7.203 -2.057 1 87.62 79 GLU B CA 1
ATOM 1409 C C . GLU B 1 79 ? 9.078 -7.531 -0.589 1 87.62 79 GLU B C 1
ATOM 1411 O O . GLU B 1 79 ? 8.312 -6.836 0.084 1 87.62 79 GLU B O 1
ATOM 1416 N N . GLY B 1 80 ? 9.727 -8.586 -0.15 1 87.5 80 GLY B N 1
ATOM 1417 C CA . GLY B 1 80 ? 9.547 -9 1.232 1 87.5 80 GLY B CA 1
ATOM 1418 C C . GLY B 1 80 ? 9.93 -7.926 2.232 1 87.5 80 GLY B C 1
ATOM 1419 O O . GLY B 1 80 ? 9.18 -7.637 3.164 1 87.5 80 GLY B O 1
ATOM 1420 N N . VAL B 1 81 ? 11.031 -7.309 2.018 1 88.81 81 VAL B N 1
ATOM 1421 C CA . VAL B 1 81 ? 11.523 -6.277 2.928 1 88.81 81 VAL B CA 1
ATOM 1422 C C . VAL B 1 81 ? 10.602 -5.062 2.879 1 88.81 81 VAL B C 1
ATOM 1424 O O . VAL B 1 81 ? 10.312 -4.453 3.914 1 88.81 81 VAL B O 1
ATOM 1427 N N . THR B 1 82 ? 10.18 -4.703 1.661 1 91.62 82 THR B N 1
ATOM 1428 C CA . THR B 1 82 ? 9.297 -3.551 1.488 1 91.62 82 THR B CA 1
ATOM 1429 C C . THR B 1 82 ? 7.965 -3.779 2.189 1 91.62 82 THR B C 1
ATOM 1431 O O . THR B 1 82 ? 7.465 -2.893 2.887 1 91.62 82 THR B O 1
ATOM 1434 N N . LEU B 1 83 ? 7.457 -4.945 2.021 1 88.94 83 LEU B N 1
ATOM 1435 C CA . LEU B 1 83 ? 6.176 -5.258 2.646 1 88.94 83 LEU B CA 1
ATOM 1436 C C . LEU B 1 83 ? 6.305 -5.262 4.168 1 88.94 83 LEU B C 1
ATOM 1438 O O . LEU B 1 83 ? 5.434 -4.742 4.867 1 88.94 83 LEU B O 1
ATOM 1442 N N . ALA B 1 84 ? 7.352 -5.801 4.672 1 89.69 84 ALA B N 1
ATOM 1443 C CA . ALA B 1 84 ? 7.582 -5.816 6.113 1 89.69 84 ALA B CA 1
ATOM 1444 C C . ALA B 1 84 ? 7.754 -4.398 6.656 1 89.69 84 ALA B C 1
ATOM 1446 O O . ALA B 1 84 ? 7.172 -4.047 7.688 1 89.69 84 ALA B O 1
ATOM 1447 N N . ALA B 1 85 ? 8.57 -3.633 6 1 91.12 85 ALA B N 1
ATOM 1448 C CA . ALA B 1 85 ? 8.758 -2.24 6.395 1 91.12 85 ALA B CA 1
ATOM 1449 C C . ALA B 1 85 ? 7.445 -1.466 6.328 1 91.12 85 ALA B C 1
ATOM 1451 O O . ALA B 1 85 ? 7.137 -0.675 7.219 1 91.12 85 ALA B O 1
ATOM 1452 N N . GLY B 1 86 ? 6.715 -1.677 5.242 1 91.19 86 GLY B N 1
ATOM 1453 C CA . GLY B 1 86 ? 5.406 -1.056 5.109 1 91.19 86 GLY B CA 1
ATOM 1454 C C . GLY B 1 86 ? 4.469 -1.393 6.254 1 91.19 86 GLY B C 1
ATOM 1455 O O . GLY B 1 86 ? 3.742 -0.525 6.746 1 91.19 86 GLY B O 1
ATOM 1456 N N . ALA B 1 87 ? 4.492 -2.615 6.641 1 91.44 87 ALA B N 1
ATOM 1457 C CA . ALA B 1 87 ? 3.668 -3.033 7.77 1 91.44 87 ALA B CA 1
ATOM 1458 C C . ALA B 1 87 ? 4.008 -2.23 9.023 1 91.44 87 ALA B C 1
ATOM 1460 O O . ALA B 1 87 ? 3.111 -1.729 9.711 1 91.44 87 ALA B O 1
ATOM 1461 N N . GLY B 1 88 ? 5.266 -2.088 9.359 1 89.31 88 GLY B N 1
ATOM 1462 C CA . GLY B 1 88 ? 5.688 -1.307 10.516 1 89.31 88 GLY B CA 1
ATOM 1463 C C . GLY B 1 88 ? 5.281 0.151 10.43 1 89.31 88 GLY B C 1
ATOM 1464 O O . GLY B 1 88 ? 4.766 0.715 11.391 1 89.31 88 GLY B O 1
ATOM 1465 N N . ILE B 1 89 ? 5.492 0.729 9.32 1 89.19 89 ILE B N 1
ATOM 1466 C CA . ILE B 1 89 ? 5.172 2.133 9.102 1 89.19 89 ILE B CA 1
ATOM 1467 C C . ILE B 1 89 ? 3.662 2.34 9.211 1 89.19 89 ILE B C 1
ATOM 1469 O O . ILE B 1 89 ? 3.205 3.293 9.852 1 89.19 89 ILE B O 1
ATOM 1473 N N . TYR B 1 90 ? 2.885 1.427 8.609 1 87.88 90 TYR B N 1
ATOM 1474 C CA . TYR B 1 90 ? 1.431 1.544 8.664 1 87.88 90 TYR B CA 1
ATOM 1475 C C . TYR B 1 90 ? 0.922 1.407 10.094 1 87.88 90 TYR B C 1
ATOM 1477 O O . TYR B 1 90 ? -0.004 2.113 10.5 1 87.88 90 TYR B O 1
ATOM 1485 N N . LEU B 1 91 ? 1.49 0.522 10.828 1 87.94 91 LEU B N 1
ATOM 1486 C CA . LEU B 1 91 ? 1.101 0.36 12.227 1 87.94 91 LEU B CA 1
ATOM 1487 C C . LEU B 1 91 ? 1.413 1.62 13.023 1 87.94 91 LEU B C 1
ATOM 1489 O O . LEU B 1 91 ? 0.602 2.057 13.844 1 87.94 91 LEU B O 1
ATOM 1493 N N . TYR B 1 92 ? 2.582 2.211 12.773 1 87.5 92 TYR B N 1
ATOM 1494 C CA . TYR B 1 92 ? 2.979 3.434 13.461 1 87.5 92 TYR B CA 1
ATOM 1495 C C . TYR B 1 92 ? 2.025 4.578 13.133 1 87.5 92 TYR B C 1
ATOM 1497 O O . TYR B 1 92 ? 1.57 5.289 14.031 1 87.5 92 TYR B O 1
ATOM 1505 N N . VAL B 1 93 ? 1.686 4.805 11.898 1 83.81 93 VAL B N 1
ATOM 1506 C CA . VAL B 1 93 ? 0.796 5.871 11.453 1 83.81 93 VAL B CA 1
ATOM 1507 C C . VAL B 1 93 ? -0.604 5.648 12.016 1 83.81 93 VAL B C 1
ATOM 1509 O O . VAL B 1 93 ? -1.239 6.582 12.508 1 83.81 93 VAL B O 1
ATOM 1512 N N . ALA B 1 94 ? -1.091 4.414 11.93 1 84.88 94 ALA B N 1
ATOM 1513 C CA . ALA B 1 94 ? -2.412 4.082 12.453 1 84.88 94 ALA B CA 1
ATOM 1514 C C . ALA B 1 94 ? -2.492 4.359 13.953 1 84.88 94 ALA B C 1
ATOM 1516 O O . ALA B 1 94 ? -3.512 4.852 14.445 1 84.88 94 ALA B O 1
ATOM 1517 N N . ALA B 1 95 ? -1.448 4.113 14.664 1 85.69 95 ALA B N 1
ATOM 1518 C CA . ALA B 1 95 ? -1.439 4.25 16.109 1 85.69 95 ALA B CA 1
ATOM 1519 C C . ALA B 1 95 ? -1.254 5.707 16.531 1 85.69 95 ALA B C 1
ATOM 1521 O O . ALA B 1 95 ? -1.853 6.16 17.5 1 85.69 95 ALA B O 1
ATOM 1522 N N . THR B 1 96 ? -0.453 6.445 15.836 1 81.19 96 THR B N 1
ATOM 1523 C CA . THR B 1 96 ? -0.076 7.781 16.281 1 81.19 96 THR B CA 1
ATOM 1524 C C . THR B 1 96 ? -0.948 8.844 15.617 1 81.19 96 THR B C 1
ATOM 1526 O O . THR B 1 96 ? -1.367 9.805 16.266 1 81.19 96 THR B O 1
ATOM 1529 N N . GLU B 1 97 ? -1.245 8.695 14.391 1 75.69 97 GLU B N 1
ATOM 1530 C CA . GLU B 1 97 ? -1.965 9.727 13.648 1 75.69 97 GLU B CA 1
ATOM 1531 C C . GLU B 1 97 ? -3.467 9.453 13.641 1 75.69 97 GLU B C 1
ATOM 1533 O O . GLU B 1 97 ? -4.273 10.383 13.734 1 75.69 97 GLU B O 1
ATOM 1538 N N . LEU B 1 98 ? -3.807 8.234 13.625 1 76.56 98 LEU B N 1
ATOM 1539 C CA . LEU B 1 98 ? -5.215 7.914 13.43 1 76.56 98 LEU B CA 1
ATOM 1540 C C . LEU B 1 98 ? -5.816 7.297 14.688 1 76.56 98 LEU B C 1
ATOM 1542 O O . 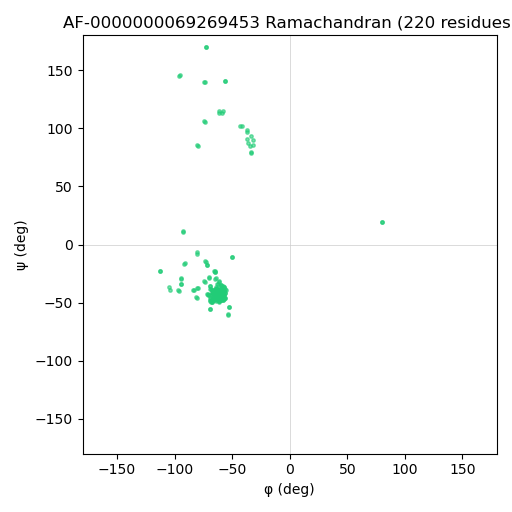LEU B 1 98 ? -7.035 7.281 14.859 1 76.56 98 LEU B O 1
ATOM 1546 N N . GLY B 1 99 ? -4.961 6.715 15.539 1 68.44 99 GLY B N 1
ATOM 1547 C CA . GLY B 1 99 ? -5.383 6.066 16.766 1 68.44 99 GLY B CA 1
ATOM 1548 C C . GLY B 1 99 ? -6.254 6.953 17.641 1 68.44 99 GLY B C 1
ATOM 1549 O O . GLY B 1 99 ? -7.359 6.562 18.031 1 68.44 99 GLY B O 1
ATOM 1550 N N . PRO B 1 100 ? -5.719 8.047 17.875 1 67 100 PRO B N 1
ATOM 1551 C CA . PRO B 1 100 ? -6.508 8.914 18.766 1 67 100 PRO B CA 1
ATOM 1552 C C . PRO B 1 100 ? -7.895 9.227 18.188 1 67 100 PRO B C 1
ATOM 1554 O O . PRO B 1 100 ? -8.867 9.312 18.938 1 67 100 PRO B O 1
ATOM 1557 N N . SER B 1 101 ? -8 9.375 16.953 1 64.38 101 SER B N 1
ATOM 1558 C CA . SER B 1 101 ? -9.281 9.656 16.312 1 64.38 101 SER B CA 1
ATOM 1559 C C . SER B 1 101 ? -10.195 8.438 16.359 1 64.38 101 SER B C 1
ATOM 1561 O O . SER B 1 101 ? -11.414 8.57 16.453 1 64.38 101 SER B O 1
ATOM 1563 N N . VAL B 1 102 ? -9.594 7.293 16.391 1 59.19 102 VAL B N 1
ATOM 1564 C CA . VAL B 1 102 ? -10.359 6.051 16.406 1 59.19 102 VAL B CA 1
ATOM 1565 C C . VAL B 1 102 ? -10.766 5.723 17.844 1 59.19 102 VAL B C 1
ATOM 1567 O O . VAL B 1 102 ? -11.844 5.176 18.078 1 59.19 102 VAL B O 1
ATOM 1570 N N . ALA B 1 103 ? -9.852 5.973 18.734 1 62.59 103 ALA B N 1
ATOM 1571 C CA . ALA B 1 103 ? -10.109 5.684 20.141 1 62.59 103 ALA B CA 1
ATOM 1572 C C . ALA B 1 103 ? -11.234 6.566 20.688 1 62.59 103 ALA B C 1
ATOM 1574 O O . ALA B 1 103 ? -11.898 6.207 21.656 1 62.59 103 ALA B O 1
ATOM 1575 N N . HIS B 1 104 ? -11.422 7.602 20.109 1 58.94 104 HIS B N 1
ATOM 1576 C CA . HIS B 1 104 ? -12.477 8.5 20.562 1 58.94 104 HIS B CA 1
ATOM 1577 C C . HIS B 1 104 ? -13.781 8.242 19.828 1 58.94 104 HIS B C 1
ATOM 1579 O O . HIS B 1 104 ? -14.672 9.094 19.812 1 58.94 104 HIS B O 1
ATOM 1585 N N . LEU B 1 105 ? -13.875 7.16 19.078 1 53.19 105 LEU B N 1
ATOM 1586 C CA . LEU B 1 105 ? -15.18 6.785 18.531 1 53.19 105 LEU B CA 1
ATOM 1587 C C . LEU B 1 105 ? -16.172 6.496 19.656 1 53.19 105 LEU B C 1
ATOM 1589 O O . LEU B 1 105 ? -15.828 5.824 20.641 1 53.19 105 LEU B O 1
ATOM 1593 N N . PRO B 1 106 ? -17.141 7.344 19.719 1 52.97 106 PRO B N 1
ATOM 1594 C CA . PRO B 1 106 ? -18.125 7.18 20.797 1 52.97 106 PRO B CA 1
ATOM 1595 C C . PRO B 1 106 ? -18.516 5.719 21.031 1 52.97 106 PRO B C 1
ATOM 1597 O O . PRO B 1 106 ? -18.656 4.961 20.062 1 52.97 106 PRO B O 1
ATOM 1600 N N . ARG B 1 107 ? -17.938 5.176 22.078 1 48.62 107 ARG B N 1
ATOM 1601 C CA . ARG B 1 107 ? -18.469 3.877 22.5 1 48.62 107 ARG B CA 1
ATOM 1602 C C . ARG B 1 107 ? -19.969 3.809 22.344 1 48.62 107 ARG B C 1
ATOM 1604 O O . ARG B 1 107 ? -20.688 4.742 22.703 1 48.62 107 ARG B O 1
ATOM 1611 N N . LEU B 1 108 ? -20.516 3.256 21.266 1 43.59 108 LEU B N 1
ATOM 1612 C CA . LEU B 1 108 ? -21.953 2.988 21.328 1 43.59 108 LEU B CA 1
ATOM 1613 C C . LEU B 1 108 ? -22.375 2.555 22.719 1 43.59 108 LEU B C 1
ATOM 1615 O O . LEU B 1 108 ? -21.828 1.587 23.266 1 43.59 108 LEU B O 1
ATOM 1619 N N . GLN B 1 109 ? -22.688 3.479 23.594 1 36.06 109 GLN B N 1
ATOM 1620 C CA . GLN B 1 109 ? -23.406 3.27 24.844 1 36.06 109 GLN B CA 1
ATOM 1621 C C . GLN B 1 109 ? -24.406 2.129 24.719 1 36.06 109 GLN B C 1
ATOM 1623 O O . GLN B 1 109 ? -25.297 2.166 23.859 1 36.06 109 GLN B O 1
ATOM 1628 N N . ARG B 1 110 ? -24.109 0.843 24.906 1 40.66 110 ARG B N 1
ATOM 1629 C CA . ARG B 1 110 ? -25.109 -0.135 25.344 1 40.66 110 ARG B CA 1
ATOM 1630 C C . ARG B 1 110 ? -26.125 0.498 26.281 1 40.66 110 ARG B C 1
ATOM 1632 O O . ARG B 1 110 ? -25.75 0.97 27.359 1 40.66 110 ARG B O 1
ATOM 1639 N N . GLY B 1 111 ? -27.016 1.178 25.703 1 30.2 111 GLY B N 1
ATOM 1640 C CA . GLY B 1 111 ? -28.188 1.54 26.469 1 30.2 111 GLY B CA 1
ATOM 1641 C C . GLY B 1 111 ? -28.562 0.504 27.516 1 30.2 111 GLY B C 1
ATOM 1642 O O . GLY B 1 111 ? -28.859 -0.643 27.188 1 30.2 111 GLY B O 1
ATOM 1643 N N . SER B 1 112 ? -28.078 0.583 28.703 1 29.22 112 SER B N 1
ATOM 1644 C CA . SER B 1 112 ? -29.062 0.157 29.703 1 29.22 112 SER B CA 1
ATOM 1645 C C . SER B 1 112 ? -30.328 1.014 29.625 1 29.22 112 SER B C 1
ATOM 1647 O O . SER B 1 112 ? -30.266 2.199 29.297 1 29.22 112 SER B O 1
#

Sequence (224 aa):
MSIAGPVIFGDMFHNLADGFITLVTMAHEVPQELADFMILVHHAGMNWKLAALVNFLSGCSTLVGAVIAHGMDVSEEVEGVTLAAGAGIYLYVAATELGPSVAHLPRLQRGSMSIAGPVIFGDMFHNLADGFITLVTMAHEVPQELADFMILVHHAGMNWKLAALVNFLSGCSTLVGAVIAHGMDVSEEVEGVTLAAGAGIYLYVAATELGPSVAHLPRLQRGS

pLDDT: mean 86.25, std 15.32, range [28.91, 98.38]